Protein 4MYP (pdb70)

CATH classification: 2.60.40.1850

Structure (mmCIF, N/CA/C/O backbone):
data_4MYP
#
_entry.id   4MYP
#
_cell.length_a   32.730
_cell.length_b   67.690
_cell.length_c   58.480
_cell.angle_alpha   90.000
_cell.angle_beta   91.620
_cell.angle_gamma   90.000
#
_symmetry.space_group_name_H-M   'P 1 21 1'
#
loop_
_entity.id
_entity.type
_entity.pdbx_description
1 polymer 'Iron-regulated surface determinant protein A'
2 non-polymer 'PROTOPORPHYRIN IX CONTAINING FE'
3 non-polymer 'ZINC ION'
4 non-polymer GLYCEROL
5 water water
#
loop_
_atom_site.group_PDB
_atom_site.id
_atom_site.type_symbol
_atom_site.label_atom_id
_atom_site.label_alt_id
_atom_site.label_comp_id
_atom_site.label_asym_id
_atom_site.label_entity_id
_atom_site.label_seq_id
_atom_site.pdbx_PDB_ins_code
_atom_site.Cartn_x
_atom_site.Cartn_y
_atom_site.Cartn_z
_atom_site.occupancy
_atom_site.B_iso_or_equiv
_atom_site.auth_seq_id
_atom_site.auth_comp_id
_atom_site.auth_asym_id
_atom_site.auth_atom_id
_atom_site.pdbx_PDB_model_num
ATOM 1 N N . THR A 1 2 ? -22.261 -14.773 37.903 1.00 56.05 183 THR A N 1
ATOM 2 C CA . THR A 1 2 ? -21.572 -14.528 39.167 1.00 56.70 183 THR A CA 1
ATOM 3 C C . THR A 1 2 ? -22.362 -13.548 40.020 1.00 59.05 183 THR A C 1
ATOM 4 O O . THR A 1 2 ? -22.798 -13.908 41.107 1.00 59.98 183 THR A O 1
ATOM 8 N N . LEU A 1 3 ? -22.559 -12.319 39.533 1.00 52.60 184 LEU A N 1
ATOM 9 C CA . LEU A 1 3 ? -23.308 -11.308 40.264 1.00 51.99 184 LEU A CA 1
ATOM 10 C C . LEU A 1 3 ? -24.714 -11.801 40.541 1.00 55.95 184 LEU A C 1
ATOM 11 O O . LEU A 1 3 ? -25.298 -12.508 39.713 1.00 55.21 184 LEU A O 1
ATOM 16 N N . SER A 1 4 ? -25.233 -11.479 41.727 1.00 52.31 185 SER A N 1
ATOM 17 C CA . SER A 1 4 ? -26.586 -11.845 42.115 1.00 52.54 185 SER A CA 1
ATOM 18 C C . SER A 1 4 ? -27.549 -10.956 41.327 1.00 53.46 185 SER A C 1
ATOM 19 O O . SER A 1 4 ? -27.137 -9.890 40.849 1.00 51.66 185 SER A O 1
ATOM 22 N N . ASP A 1 5 ? -28.824 -11.383 41.193 1.00 49.31 186 ASP A N 1
ATOM 23 C CA . ASP A 1 5 ? -29.839 -10.585 40.511 1.00 47.96 186 ASP A CA 1
ATOM 24 C C . ASP A 1 5 ? -29.930 -9.210 41.182 1.00 50.85 186 ASP A C 1
ATOM 25 O O . ASP A 1 5 ? -30.019 -9.124 42.412 1.00 52.98 186 ASP A O 1
ATOM 30 N N . GLY A 1 6 ? -29.826 -8.162 40.380 1.00 43.82 187 GLY A N 1
ATOM 31 C CA . GLY A 1 6 ? -29.860 -6.795 40.880 1.00 43.44 187 GLY A CA 1
ATOM 32 C C . GLY A 1 6 ? -29.486 -5.763 39.839 1.00 44.06 187 GLY A C 1
ATOM 33 O O . GLY A 1 6 ? -29.437 -6.072 38.641 1.00 42.37 187 GLY A O 1
ATOM 34 N N . ILE A 1 7 ? -29.244 -4.523 40.297 1.00 38.94 188 ILE A N 1
ATOM 35 C CA . ILE A 1 7 ? -28.902 -3.372 39.441 1.00 38.07 188 ILE A CA 1
ATOM 36 C C . ILE A 1 7 ? -27.558 -2.781 39.882 1.00 38.83 188 ILE A C 1
ATOM 37 O O . ILE A 1 7 ? -27.289 -2.640 41.084 1.00 37.86 188 ILE A O 1
ATOM 42 N N . TYR A 1 8 ? -26.696 -2.483 38.904 1.00 33.69 189 TYR A N 1
ATOM 43 C CA . TYR A 1 8 ? -25.365 -1.959 39.183 1.00 34.09 189 TYR A CA 1
ATOM 44 C C . TYR A 1 8 ? -25.017 -0.920 38.133 1.00 35.84 189 TYR A C 1
ATOM 45 O O . TYR A 1 8 ? -25.644 -0.894 37.073 1.00 35.20 189 TYR A O 1
ATOM 54 N N . THR A 1 9 ? -23.995 -0.094 38.398 1.00 31.80 190 THR A N 1
ATOM 55 C CA . THR A 1 9 ? -23.400 0.728 37.330 1.00 30.27 190 THR A CA 1
ATOM 56 C C . THR A 1 9 ? -22.089 -0.015 36.974 1.00 33.67 190 THR A C 1
ATOM 57 O O . THR A 1 9 ? -21.490 -0.676 37.825 1.00 34.46 190 THR A O 1
ATOM 61 N N . ILE A 1 10 ? -21.643 0.113 35.743 1.00 31.10 191 ILE A N 1
ATOM 62 C CA . ILE A 1 10 ? -20.424 -0.528 35.306 1.00 29.62 191 ILE A CA 1
ATOM 63 C C . ILE A 1 10 ? -19.665 0.377 34.328 1.00 31.43 191 ILE A C 1
ATOM 64 O O . ILE A 1 10 ? -20.186 0.650 33.243 1.00 28.94 191 ILE A O 1
ATOM 69 N N . PRO A 1 11 ? -18.468 0.871 34.711 1.00 32.53 192 PRO A N 1
ATOM 70 C CA . PRO A 1 11 ? -17.685 1.688 33.773 1.00 32.80 192 PRO A CA 1
ATOM 71 C C . PRO A 1 11 ? -17.155 0.830 32.631 1.00 34.03 192 PRO A C 1
ATOM 72 O O . PRO A 1 11 ? -16.985 -0.385 32.771 1.00 31.71 192 PRO A O 1
ATOM 76 N N . PHE A 1 12 ? -16.941 1.453 31.476 1.00 29.46 193 PHE A N 1
ATOM 77 C CA . PHE A 1 12 ? -16.412 0.707 30.343 1.00 28.84 193 PHE A CA 1
ATOM 78 C C . PHE A 1 12 ? -15.587 1.618 29.471 1.00 33.09 193 PHE A C 1
ATOM 79 O O . PHE A 1 12 ? -15.689 2.855 29.555 1.00 31.39 193 PHE A O 1
ATOM 87 N N . VAL A 1 13 ? -14.803 1.000 28.605 1.00 31.11 194 VAL A N 1
ATOM 88 C CA . VAL A 1 13 ? -14.034 1.725 27.603 1.00 30.66 194 VAL A CA 1
ATOM 89 C C . VAL A 1 13 ? -14.254 0.985 26.290 1.00 32.24 194 VAL A C 1
ATOM 90 O O . VAL A 1 13 ? -14.194 -0.258 26.269 1.00 31.30 194 VAL A O 1
ATOM 94 N N . ALA A 1 14 ? -14.526 1.733 25.206 1.00 28.88 195 ALA A N 1
ATOM 95 C CA . ALA A 1 14 ? -14.619 1.163 23.865 1.00 27.46 195 ALA A CA 1
ATOM 96 C C . ALA A 1 14 ? -13.173 1.216 23.333 1.00 31.07 195 ALA A C 1
ATOM 97 O O . ALA A 1 14 ? -12.610 2.303 23.193 1.00 29.43 195 ALA A O 1
ATOM 99 N N . LYS A 1 15 ? -12.565 0.053 23.133 1.00 26.81 196 LYS A N 1
ATOM 100 C CA . LYS A 1 15 ? -11.192 -0.085 22.625 1.00 27.98 196 LYS A CA 1
ATOM 101 C C . LYS A 1 15 ? -11.185 -0.468 21.149 1.00 30.55 196 LYS A C 1
ATOM 102 O O . LYS A 1 15 ? -12.157 -1.009 20.639 1.00 29.92 196 LYS A O 1
ATOM 108 N N . LYS A 1 16 ? -10.066 -0.248 20.460 1.00 28.76 197 LYS A N 1
ATOM 109 C CA . LYS A 1 16 ? -9.969 -0.629 19.059 1.00 28.14 197 LYS A CA 1
ATOM 110 C C . LYS A 1 16 ? -10.050 -2.159 18.905 1.00 30.33 197 LYS A C 1
ATOM 111 O O . LYS A 1 16 ? -9.816 -2.890 19.863 1.00 28.02 197 LYS A O 1
ATOM 117 N N . ALA A 1 17 ? -10.401 -2.631 17.713 1.00 29.54 198 ALA A N 1
ATOM 118 C CA . ALA A 1 17 ? -10.512 -4.068 17.431 1.00 30.55 198 ALA A CA 1
ATOM 119 C C . ALA A 1 17 ? -9.173 -4.803 17.546 1.00 36.48 198 ALA A C 1
ATOM 120 O O . ALA A 1 17 ? -9.130 -5.897 18.113 1.00 37.29 198 ALA A O 1
ATOM 122 N N . ASN A 1 18 ? -8.084 -4.189 17.030 1.00 31.80 199 ASN A N 1
ATOM 123 C CA . ASN A 1 18 ? -6.763 -4.836 16.923 1.00 34.12 199 ASN A CA 1
ATOM 124 C C . ASN A 1 18 ? -5.659 -4.375 17.871 1.00 39.20 199 ASN A C 1
ATOM 125 O O . ASN A 1 18 ? -4.558 -4.929 17.849 1.00 39.16 199 ASN A O 1
ATOM 130 N N . ASP A 1 19 ? -5.956 -3.377 18.709 1.00 35.40 200 ASP A N 1
ATOM 131 C CA . ASP A 1 19 ? -5.030 -2.896 19.736 1.00 34.22 200 ASP A CA 1
ATOM 132 C C . ASP A 1 19 ? -5.797 -2.400 20.965 1.00 35.57 200 ASP A C 1
ATOM 133 O O . ASP A 1 19 ? -7.030 -2.329 20.918 1.00 32.27 200 ASP A O 1
ATOM 138 N N . ASP A 1 20 ? -5.079 -2.095 22.060 1.00 33.52 201 ASP A N 1
ATOM 139 C CA . ASP A 1 20 ? -5.681 -1.650 23.305 1.00 34.14 201 ASP A CA 1
ATOM 140 C C . ASP A 1 20 ? -5.847 -0.138 23.453 1.00 37.67 201 ASP A C 1
ATOM 141 O O . ASP A 1 20 ? -6.238 0.318 24.528 1.00 38.53 201 ASP A O 1
ATOM 146 N N . SER A 1 21 ? -5.644 0.635 22.374 1.00 32.66 202 SER A N 1
ATOM 147 C CA . SER A 1 21 ? -5.904 2.080 22.469 1.00 32.12 202 SER A CA 1
ATOM 148 C C . SER A 1 21 ? -7.433 2.313 22.390 1.00 33.13 202 SER A C 1
ATOM 149 O O . SER A 1 21 ? -8.191 1.414 22.001 1.00 30.39 202 SER A O 1
ATOM 152 N N . ASN A 1 22 ? -7.888 3.511 22.774 1.00 31.22 203 ASN A N 1
ATOM 153 C CA . ASN A 1 22 ? -9.314 3.840 22.751 1.00 30.35 203 ASN A CA 1
ATOM 154 C C . ASN A 1 22 ? -9.816 3.950 21.328 1.00 32.84 203 ASN A C 1
ATOM 155 O O . ASN A 1 22 ? -9.110 4.473 20.459 1.00 31.17 203 ASN A O 1
ATOM 160 N N . SER A 1 23 ? -11.040 3.481 21.106 1.00 29.74 204 SER A N 1
ATOM 161 C CA . SER A 1 23 ? -11.714 3.584 19.819 1.00 27.31 204 SER A CA 1
ATOM 162 C C . SER A 1 23 ? -12.330 4.981 19.733 1.00 32.17 204 SER A C 1
ATOM 163 O O . SER A 1 23 ? -12.693 5.554 20.779 1.00 32.14 204 SER A O 1
ATOM 166 N N . SER A 1 24 ? -12.554 5.486 18.488 1.00 30.08 205 SER A N 1
ATOM 167 C CA . SER A 1 24 ? -13.284 6.751 18.305 1.00 31.08 205 SER A CA 1
ATOM 168 C C . SER A 1 24 ? -14.743 6.569 18.814 1.00 32.25 205 SER A C 1
ATOM 169 O O . SER A 1 24 ? -15.409 7.555 19.122 1.00 32.62 205 SER A O 1
ATOM 172 N N . MET A 1 25 ? -15.206 5.299 18.976 1.00 27.78 206 MET A N 1
ATOM 173 C CA . MET A 1 25 ? -16.552 5.009 19.506 1.00 28.10 206 MET A CA 1
ATOM 174 C C . MET A 1 25 ? -16.716 5.459 20.963 1.00 33.79 206 MET A C 1
ATOM 175 O O . MET A 1 25 ? -17.849 5.662 21.416 1.00 33.31 206 MET A O 1
ATOM 180 N N . GLN A 1 26 ? -15.593 5.612 21.704 1.00 31.12 207 GLN A N 1
ATOM 181 C CA . GLN A 1 26 ? -15.676 6.045 23.106 1.00 32.75 207 GLN A CA 1
ATOM 182 C C . GLN A 1 26 ? -16.432 7.398 23.257 1.00 37.25 207 GLN A C 1
ATOM 183 O O . GLN A 1 26 ? -17.133 7.580 24.249 1.00 39.36 207 GLN A O 1
ATOM 189 N N . ASN A 1 27 ? -16.364 8.288 22.249 1.00 34.78 208 ASN A N 1
ATOM 190 C CA . ASN A 1 27 ? -17.047 9.597 22.275 1.00 36.03 208 ASN A CA 1
ATOM 191 C C . ASN A 1 27 ? -18.582 9.496 22.124 1.00 36.83 208 ASN A C 1
ATOM 192 O O . ASN A 1 27 ? -19.295 10.470 22.417 1.00 36.05 208 ASN A O 1
ATOM 197 N N . TYR A 1 28 ? -19.078 8.327 21.641 1.00 30.62 209 TYR A N 1
ATOM 198 C CA . TYR A 1 28 ? -20.485 8.115 21.289 1.00 29.66 209 TYR A CA 1
ATOM 199 C C . TYR A 1 28 ? -21.364 7.445 22.325 1.00 32.91 209 TYR A C 1
ATOM 200 O O . TYR A 1 28 ? -22.578 7.371 22.132 1.00 31.07 209 TYR A O 1
ATOM 209 N N . PHE A 1 29 ? -20.759 6.979 23.438 1.00 29.25 210 PHE A N 1
ATOM 210 C CA . PHE A 1 29 ? -21.487 6.293 24.499 1.00 28.89 210 PHE A CA 1
ATOM 211 C C . PHE A 1 29 ? -21.267 7.017 25.801 1.00 34.14 210 PHE A C 1
ATOM 212 O O . PHE A 1 29 ? -20.160 7.477 26.058 1.00 33.90 210 PHE A O 1
ATOM 220 N N . ASN A 1 30 ? -22.309 7.118 26.625 1.00 30.51 211 ASN A N 1
ATOM 221 C CA . ASN A 1 30 ? -22.150 7.773 27.921 1.00 30.87 211 ASN A CA 1
ATOM 222 C C . ASN A 1 30 ? -21.718 6.754 28.977 1.00 34.93 211 ASN A C 1
ATOM 223 O O . ASN A 1 30 ? -22.225 5.623 29.008 1.00 31.95 211 ASN A O 1
ATOM 228 N N . ASN A 1 31 ? -20.748 7.150 29.821 1.00 33.39 212 ASN A N 1
ATOM 229 C CA . ASN A 1 31 ? -20.203 6.323 30.899 1.00 33.84 212 ASN A CA 1
ATOM 230 C C . ASN A 1 31 ? -20.763 6.768 32.275 1.00 39.14 212 ASN A C 1
ATOM 231 O O . ASN A 1 31 ? -20.926 7.971 32.465 1.00 40.18 212 ASN A O 1
ATOM 236 N N . PRO A 1 32 ? -21.025 5.856 33.245 1.00 35.23 213 PRO A N 1
ATOM 237 C CA . PRO A 1 32 ? -20.946 4.389 33.148 1.00 33.46 213 PRO A CA 1
ATOM 238 C C . PRO A 1 32 ? -22.221 3.797 32.532 1.00 35.04 213 PRO A C 1
ATOM 239 O O . PRO A 1 32 ? -23.224 4.490 32.388 1.00 35.58 213 PRO A O 1
ATOM 243 N N . ALA A 1 33 ? -22.185 2.509 32.199 1.00 31.33 214 ALA A N 1
ATOM 244 C CA . ALA A 1 33 ? -23.341 1.794 31.690 1.00 30.89 214 ALA A CA 1
ATOM 245 C C . ALA A 1 33 ? -24.146 1.305 32.901 1.00 35.18 214 ALA A C 1
ATOM 246 O O . ALA A 1 33 ? -23.617 1.241 34.021 1.00 32.22 214 ALA A O 1
ATOM 248 N N . TRP A 1 34 ? -25.402 0.935 32.663 1.00 34.05 215 TRP A N 1
ATOM 249 C CA . TRP A 1 34 ? -26.218 0.297 33.693 1.00 35.01 215 TRP A CA 1
ATOM 250 C C . TRP A 1 34 ? -26.049 -1.197 33.448 1.00 37.33 215 TRP A C 1
ATOM 251 O O . TRP A 1 34 ? -25.941 -1.620 32.289 1.00 34.87 215 TRP A O 1
ATOM 262 N N . LEU A 1 35 ? -26.016 -1.987 34.517 1.00 33.24 216 LEU A N 1
ATOM 263 C CA . LEU A 1 35 ? -25.947 -3.444 34.415 1.00 32.06 216 LEU A CA 1
ATOM 264 C C . LEU A 1 35 ? -27.110 -4.043 35.230 1.00 35.45 216 LEU A C 1
ATOM 265 O O . LEU A 1 35 ? -27.212 -3.803 36.430 1.00 33.79 216 LEU A O 1
ATOM 270 N N . LYS A 1 36 ? -27.986 -4.796 34.565 1.00 33.16 217 LYS A N 1
ATOM 271 C CA . LYS A 1 36 ? -29.090 -5.453 35.247 1.00 34.96 217 LYS A CA 1
ATOM 272 C C . LYS A 1 36 ? -28.902 -6.956 35.125 1.00 40.55 217 LYS A C 1
ATOM 273 O O . LYS A 1 36 ? -28.713 -7.477 34.020 1.00 40.33 217 LYS A O 1
ATOM 279 N N . VAL A 1 37 ? -28.917 -7.644 36.270 1.00 38.25 218 VAL A N 1
ATOM 280 C CA . VAL A 1 37 ? -28.776 -9.097 36.322 1.00 39.06 218 VAL A CA 1
ATOM 281 C C . VAL A 1 37 ? -30.160 -9.648 36.711 1.00 44.05 218 VAL A C 1
ATOM 282 O O . VAL A 1 37 ? -30.683 -9.280 37.758 1.00 42.58 218 VAL A O 1
ATOM 286 N N . LYS A 1 38 ? -30.777 -10.453 35.834 1.00 42.13 219 LYS A N 1
ATOM 287 C CA . LYS A 1 38 ? -32.118 -11.007 36.058 1.00 43.99 219 LYS A CA 1
ATOM 28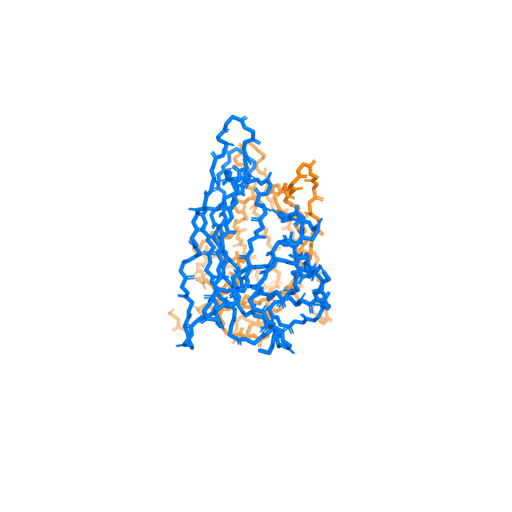8 C C . LYS A 1 38 ? -32.140 -12.456 35.572 1.00 47.62 219 LYS A C 1
ATOM 289 O O . LYS A 1 38 ? -31.735 -12.728 34.436 1.00 45.14 219 LYS A O 1
ATOM 295 N N . ASN A 1 39 ? -32.584 -13.387 36.442 1.00 46.29 220 ASN A N 1
ATOM 296 C CA . ASN A 1 39 ? -32.611 -14.825 36.160 1.00 47.12 220 ASN A CA 1
ATOM 297 C C . ASN A 1 39 ? -31.237 -15.290 35.621 1.00 50.43 220 ASN A C 1
ATOM 298 O O . ASN A 1 39 ? -31.154 -16.075 34.669 1.00 49.79 220 ASN A O 1
ATOM 303 N N . GLY A 1 40 ? -30.176 -14.737 36.216 1.00 47.20 221 GLY A N 1
ATOM 304 C CA . GLY A 1 40 ? -28.795 -15.042 35.865 1.00 46.60 221 GLY A CA 1
ATOM 305 C C . GLY A 1 40 ? -28.266 -14.425 34.582 1.00 47.88 221 GLY A C 1
ATOM 306 O O . GLY A 1 40 ? -27.102 -14.654 34.250 1.00 47.82 221 GLY A O 1
ATOM 307 N N . LYS A 1 41 ? -29.084 -13.625 33.864 1.00 41.88 222 LYS A N 1
ATOM 308 C CA . LYS A 1 41 ? -28.666 -12.989 32.602 1.00 40.28 222 LYS A CA 1
ATOM 309 C C . LYS A 1 41 ? -28.191 -11.564 32.809 1.00 43.14 222 LYS A C 1
ATOM 310 O O . LYS A 1 41 ? -28.877 -10.774 33.474 1.00 41.42 222 LYS A O 1
ATOM 316 N N . LYS A 1 42 ? -26.958 -11.282 32.325 1.00 37.82 223 LYS A N 1
ATOM 317 C CA . LYS A 1 42 ? -26.328 -9.987 32.512 1.00 37.70 223 LYS A CA 1
ATOM 318 C C . LYS A 1 42 ? -26.677 -9.127 31.333 1.00 42.21 223 LYS A C 1
ATOM 319 O O . LYS A 1 42 ? -26.321 -9.458 30.200 1.00 42.15 223 LYS A O 1
ATOM 325 N N . MET A 1 43 ? -27.401 -8.026 31.592 1.00 37.18 224 MET A N 1
ATOM 326 C CA . MET A 1 43 ? -27.820 -7.092 30.559 1.00 36.87 224 MET A CA 1
ATOM 327 C C . MET A 1 43 ? -27.156 -5.747 30.783 1.00 38.48 224 MET A C 1
ATOM 328 O O . MET A 1 43 ? -27.294 -5.155 31.857 1.00 38.92 224 MET A O 1
ATOM 333 N N . VAL A 1 44 ? -26.436 -5.266 29.774 1.00 32.24 225 VAL A N 1
ATOM 334 C CA . VAL A 1 44 ? -25.776 -3.966 29.870 1.00 30.80 225 VAL A CA 1
ATOM 335 C C . VAL A 1 44 ? -26.580 -2.981 29.052 1.00 34.41 225 VAL A C 1
ATOM 336 O O . VAL A 1 44 ? -26.952 -3.296 27.924 1.00 31.51 225 VAL A O 1
ATOM 340 N N . ALA A 1 45 ? -26.846 -1.791 29.609 1.00 30.47 226 ALA A N 1
ATOM 341 C CA . ALA A 1 45 ? -27.546 -0.739 28.876 1.00 30.02 226 ALA A CA 1
ATOM 342 C C . ALA A 1 45 ? -26.728 0.541 28.913 1.00 33.08 226 ALA A C 1
ATOM 343 O O . ALA A 1 45 ? -26.166 0.906 29.956 1.00 32.58 226 ALA A O 1
ATOM 345 N N . MET A 1 46 ? -26.684 1.233 27.784 1.00 29.39 227 MET A N 1
ATOM 346 C CA . MET A 1 46 ? -25.935 2.493 27.694 1.00 26.87 227 MET A CA 1
ATOM 347 C C . MET A 1 46 ? -26.561 3.433 26.696 1.00 29.32 227 MET A C 1
ATOM 348 O O . MET A 1 46 ? -27.204 3.004 25.731 1.00 27.06 227 MET A O 1
ATOM 353 N N . THR A 1 47 ? -26.342 4.726 26.918 1.00 28.75 228 THR A N 1
ATOM 354 C CA . THR A 1 47 ? -26.873 5.748 26.029 1.00 28.73 228 THR A CA 1
ATOM 355 C C . THR A 1 47 ? -25.916 5.961 24.865 1.00 30.91 228 THR A C 1
ATOM 356 O O . THR A 1 47 ? -24.712 6.123 25.081 1.00 31.50 228 THR A O 1
ATOM 360 N N . VAL A 1 48 ? -26.467 5.975 23.640 1.00 28.38 229 VAL A N 1
ATOM 361 C CA . VAL A 1 48 ? -25.760 6.311 22.405 1.00 28.42 229 VAL A CA 1
ATOM 362 C C . VAL A 1 48 ? -26.099 7.822 22.277 1.00 33.19 229 VAL A C 1
ATOM 363 O O . VAL A 1 48 ? -27.293 8.171 22.187 1.00 33.67 229 VAL A O 1
ATOM 367 N N . ASN A 1 49 ? -25.077 8.698 22.328 1.00 30.44 230 ASN A N 1
ATOM 368 C CA . ASN A 1 49 ? -25.326 10.143 22.377 1.00 31.50 230 ASN A CA 1
ATOM 369 C C . ASN A 1 49 ? -25.496 10.867 21.044 1.00 36.51 230 ASN A C 1
ATOM 370 O O . ASN A 1 49 ? -25.656 12.103 21.020 1.00 36.34 230 ASN A O 1
ATOM 375 N N . ASP A 1 50 ? -25.435 10.115 19.942 1.00 34.38 231 ASP A N 1
ATOM 376 C CA . ASP A 1 50 ? -25.607 10.663 18.612 1.00 33.81 231 ASP A CA 1
ATOM 377 C C . ASP A 1 50 ? -26.352 9.606 17.812 1.00 34.95 231 ASP A C 1
ATOM 378 O O . ASP A 1 50 ? -25.766 8.785 17.097 1.00 33.26 231 ASP A O 1
ATOM 383 N N . ASN A 1 51 ? -27.664 9.588 18.037 1.00 33.25 232 ASN A N 1
ATOM 384 C CA . ASN A 1 51 ? -28.582 8.635 17.454 1.00 33.44 232 ASN A CA 1
ATOM 385 C C . ASN A 1 51 ? -28.483 8.570 15.925 1.00 37.68 232 ASN A C 1
ATOM 386 O O . ASN A 1 51 ? -28.471 7.470 15.379 1.00 37.27 232 ASN A O 1
ATOM 391 N N . LYS A 1 52 ? -28.371 9.732 15.241 1.00 34.90 233 LYS A N 1
ATOM 392 C CA . LYS A 1 52 ? -28.314 9.787 13.772 1.00 35.68 233 LYS A CA 1
ATOM 393 C C . LYS A 1 52 ? -26.999 9.273 13.182 1.00 38.70 233 LYS A C 1
ATOM 394 O O . LYS A 1 52 ? -27.027 8.733 12.090 1.00 38.91 233 LYS A O 1
ATOM 400 N N . THR A 1 53 ? -25.855 9.454 13.867 1.00 32.89 234 THR A N 1
ATOM 401 C CA . THR A 1 53 ? -24.550 9.007 13.358 1.00 32.12 234 THR A CA 1
ATOM 402 C C . THR A 1 53 ? -24.393 7.495 13.487 1.00 34.38 234 THR A C 1
ATOM 403 O O . THR A 1 53 ? -23.877 6.866 12.576 1.00 32.76 234 THR A O 1
ATOM 407 N N . VAL A 1 54 ? -24.779 6.934 14.635 1.00 32.16 235 VAL A N 1
ATOM 408 C CA . VAL A 1 54 ? -24.650 5.505 14.919 1.00 30.89 235 VAL A CA 1
ATOM 409 C C . VAL A 1 54 ? -25.915 4.801 14.409 1.00 35.11 235 VAL A C 1
ATOM 410 O O . VAL A 1 54 ? -26.940 4.761 15.106 1.00 33.35 235 VAL A O 1
ATOM 414 N N . THR A 1 55 ? -25.857 4.284 13.173 1.00 32.52 236 THR A N 1
ATOM 415 C CA . THR A 1 55 ? -27.036 3.698 12.525 1.00 33.28 236 THR A CA 1
ATOM 416 C C . THR A 1 55 ? -27.356 2.263 12.930 1.00 38.56 236 THR A C 1
ATOM 417 O O . THR A 1 55 ? -28.515 1.836 12.820 1.00 38.60 236 THR A O 1
ATOM 421 N N . ALA A 1 56 ? -26.325 1.492 13.314 1.00 32.11 237 ALA A N 1
ATOM 422 C CA . ALA A 1 56 ? -26.520 0.102 13.719 1.00 32.45 237 ALA A CA 1
ATOM 423 C C . ALA A 1 56 ? -25.396 -0.278 14.654 1.00 32.46 237 ALA A C 1
ATOM 424 O O . ALA A 1 56 ? -24.286 0.239 14.538 1.00 29.49 237 ALA A O 1
ATOM 426 N N . LEU A 1 57 ? -25.702 -1.166 15.601 1.00 28.70 238 LEU A N 1
ATOM 427 C CA . LEU A 1 57 ? -24.712 -1.640 16.552 1.00 28.04 238 LEU A CA 1
ATOM 428 C C . LEU A 1 57 ? -25.008 -3.094 16.852 1.00 29.82 238 LEU A C 1
ATOM 429 O O . LEU A 1 57 ? -26.172 -3.459 17.142 1.00 28.72 238 LEU A O 1
ATOM 434 N N . LYS A 1 58 ? -23.959 -3.925 16.764 1.00 26.04 239 LYS A N 1
ATOM 435 C CA . LYS A 1 58 ? -24.053 -5.359 17.017 1.00 27.18 239 LYS A CA 1
ATOM 436 C C . LYS A 1 58 ? -22.990 -5.776 18.031 1.00 30.13 239 LYS A C 1
ATOM 437 O O . LYS A 1 58 ? -21.911 -5.174 18.061 1.00 28.76 239 LYS A O 1
ATOM 443 N N . THR A 1 59 ? -23.296 -6.750 18.892 1.00 26.64 240 THR A N 1
ATOM 444 C CA . THR A 1 59 ? -22.323 -7.239 19.884 1.00 26.71 240 THR A CA 1
ATOM 445 C C . THR A 1 59 ? -22.301 -8.747 19.831 1.00 30.58 240 THR A C 1
ATOM 446 O O . THR A 1 59 ? -23.281 -9.358 19.396 1.00 30.53 240 THR A O 1
ATOM 450 N N . THR A 1 60 ? -21.182 -9.344 20.227 1.00 28.20 241 THR A N 1
ATOM 451 C CA . THR A 1 60 ? -21.032 -10.797 20.201 1.00 29.10 241 THR A CA 1
ATOM 452 C C . THR A 1 60 ? -21.917 -11.489 21.248 1.00 33.32 241 THR A C 1
ATOM 453 O O . THR A 1 60 ? -21.895 -11.142 22.441 1.00 32.46 241 THR A O 1
ATOM 457 N N . LEU A 1 61 ? -22.681 -12.480 20.793 1.00 32.36 242 LEU A N 1
ATOM 458 C CA . LEU A 1 61 ? -23.535 -13.307 21.657 1.00 34.12 242 LEU A CA 1
ATOM 459 C C . LEU A 1 61 ? -23.605 -14.686 21.022 1.00 40.76 242 LEU A C 1
ATOM 460 O O . LEU A 1 61 ? -23.927 -14.801 19.830 1.00 40.05 242 LEU A O 1
ATOM 465 N N . ALA A 1 62 ? -23.231 -15.718 21.799 1.00 41.23 243 ALA A N 1
ATOM 466 C CA . ALA A 1 62 ? -23.195 -17.120 21.357 1.00 43.90 243 ALA A CA 1
ATOM 467 C C . ALA A 1 62 ? -22.373 -17.312 20.060 1.00 48.15 243 ALA A C 1
ATOM 468 O O . ALA A 1 62 ? -22.810 -17.978 19.118 1.00 48.62 243 ALA A O 1
ATOM 470 N N . GLY A 1 63 ? -21.195 -16.690 20.040 1.00 43.64 244 GLY A N 1
ATOM 471 C CA . GLY A 1 63 ? -20.215 -16.775 18.965 1.00 42.92 244 GLY A CA 1
ATOM 472 C C . GLY A 1 63 ? -20.449 -15.959 17.708 1.00 43.66 244 GLY A C 1
ATOM 473 O O . GLY A 1 63 ? -19.674 -16.097 16.756 1.00 41.82 244 GLY A O 1
ATOM 474 N N . THR A 1 64 ? -21.491 -15.099 17.683 1.00 38.38 245 THR A N 1
ATOM 475 C CA . THR A 1 64 ? -21.814 -14.294 16.497 1.00 36.90 245 THR A CA 1
ATOM 476 C C . THR A 1 64 ? -22.270 -12.885 16.848 1.00 37.62 245 THR A C 1
ATOM 477 O O . THR A 1 64 ? -22.713 -12.662 17.982 1.00 36.41 245 THR A O 1
ATOM 481 N N . LEU A 1 65 ? -22.195 -11.939 15.877 1.00 33.64 246 LEU A N 1
ATOM 482 C CA . LEU A 1 65 ? -22.602 -10.529 16.121 1.00 32.09 246 LEU A CA 1
ATOM 483 C C . LEU A 1 65 ? -24.092 -10.389 15.965 1.00 35.48 246 LEU A C 1
ATOM 484 O O . LEU A 1 65 ? -24.623 -10.720 14.894 1.00 35.38 246 LEU A O 1
ATOM 489 N N . GLN A 1 66 ? -24.776 -9.974 17.035 1.00 31.08 247 GLN A N 1
ATOM 490 C CA . GLN A 1 66 ? -26.227 -9.800 17.022 1.00 31.89 247 GLN A CA 1
ATOM 491 C C . GLN A 1 66 ? -26.607 -8.354 17.317 1.00 33.37 247 GLN A C 1
ATOM 492 O O . GLN A 1 66 ? -25.980 -7.701 18.156 1.00 29.63 247 GLN A O 1
ATOM 498 N N . ASP A 1 67 ? -27.655 -7.863 16.652 1.00 30.75 248 ASP A N 1
ATOM 499 C CA . ASP A 1 67 ? -28.118 -6.497 16.879 1.00 29.63 248 ASP A CA 1
ATOM 500 C C . ASP A 1 67 ? -28.432 -6.253 18.348 1.00 31.58 248 ASP A C 1
ATOM 501 O O . ASP A 1 67 ? -29.043 -7.105 19.002 1.00 31.86 248 ASP A O 1
ATOM 506 N N . VAL A 1 68 ? -28.018 -5.086 18.863 1.00 27.21 249 VAL A N 1
ATOM 507 C CA . VAL A 1 68 ? -28.373 -4.689 20.238 1.00 27.01 249 VAL A CA 1
ATOM 508 C C . VAL A 1 68 ? -29.891 -4.351 20.263 1.00 32.83 249 VAL A C 1
ATOM 509 O O . VAL A 1 68 ? -30.503 -4.060 19.203 1.00 32.44 249 VAL A O 1
ATOM 513 N N . LYS A 1 69 ? -30.477 -4.358 21.457 1.00 30.24 250 LYS A N 1
ATOM 514 C CA . LYS A 1 69 ? -31.890 -4.010 21.599 1.00 30.58 250 LYS A CA 1
ATOM 515 C C . LYS A 1 69 ? -32.019 -2.516 21.861 1.00 32.82 250 LYS A C 1
ATOM 516 O O . LYS A 1 69 ? -31.342 -2.000 22.743 1.00 34.56 250 LYS A O 1
ATOM 522 N N . VAL A 1 70 ? -32.866 -1.810 21.124 1.00 29.85 251 VAL A N 1
ATOM 523 C CA . VAL A 1 70 ? -33.097 -0.392 21.430 1.00 27.90 251 VAL A CA 1
ATOM 524 C C . VAL A 1 70 ? -34.188 -0.369 22.532 1.00 32.37 251 VAL A C 1
ATOM 525 O O . VAL A 1 70 ? -35.267 -0.923 22.325 1.00 33.34 251 VAL A O 1
ATOM 529 N N . VAL A 1 71 ? -33.880 0.221 23.701 1.00 28.73 252 VAL A N 1
ATOM 530 C CA . VAL A 1 71 ? -34.823 0.224 24.832 1.00 29.35 252 VAL A CA 1
ATOM 531 C C . VAL A 1 71 ? -35.535 1.536 25.079 1.00 33.21 252 VAL A C 1
ATOM 532 O O . VAL A 1 71 ? -36.529 1.570 25.798 1.00 32.71 252 VAL A O 1
ATOM 536 N N . SER A 1 72 ? -34.988 2.616 24.512 1.00 30.56 253 SER A N 1
ATOM 537 C CA . SER A 1 72 ? -35.560 3.958 24.537 1.00 32.30 253 SER A CA 1
ATOM 538 C C . SER A 1 72 ? -34.955 4.772 23.394 1.00 34.58 253 SER A C 1
ATOM 539 O O . SER A 1 72 ? -33.780 4.584 23.048 1.00 33.01 253 SER A O 1
ATOM 542 N N . GLU A 1 73 ? -35.745 5.667 22.788 1.00 34.53 254 GLU A N 1
ATOM 543 C CA . GLU A 1 73 ? -35.223 6.526 21.724 1.00 35.52 254 GLU A CA 1
ATOM 544 C C . GLU A 1 73 ? -35.768 7.903 21.929 1.00 40.46 254 GLU A C 1
ATOM 545 O O . GLU A 1 73 ? -36.955 8.042 22.247 1.00 41.06 254 GLU A O 1
ATOM 551 N N . ASP A 1 74 ? -34.904 8.924 21.830 1.00 37.00 255 ASP A N 1
ATOM 552 C CA . ASP A 1 74 ? -35.350 10.315 21.967 1.00 37.33 255 ASP A CA 1
ATOM 553 C C . ASP A 1 74 ? -34.865 11.073 20.734 1.00 40.68 255 ASP A C 1
ATOM 554 O O . ASP A 1 74 ? -33.752 11.603 20.725 1.00 38.16 255 ASP A O 1
ATOM 559 N N . LYS A 1 75 ? -35.714 11.103 19.679 1.00 38.23 256 LYS A N 1
ATOM 560 C CA . LYS A 1 75 ? -35.352 11.742 18.412 1.00 38.16 256 LYS A CA 1
ATOM 561 C C . LYS A 1 75 ? -35.120 13.212 18.569 1.00 42.61 256 LYS A C 1
ATOM 562 O O . LYS A 1 75 ? -34.218 13.745 17.921 1.00 45.00 256 LYS A O 1
ATOM 568 N N . ASP A 1 76 ? -35.920 13.870 19.436 1.00 39.83 257 ASP A N 1
ATOM 569 C CA . ASP A 1 76 ? -35.795 15.310 19.689 1.00 40.49 257 ASP A CA 1
ATOM 570 C C . ASP A 1 76 ? -34.398 15.649 20.205 1.00 42.24 257 ASP A C 1
ATOM 571 O O . ASP A 1 76 ? -33.835 16.660 19.791 1.00 43.82 257 ASP A O 1
ATOM 576 N N . ALA A 1 77 ? -33.836 14.796 21.086 1.00 35.64 258 ALA A N 1
ATOM 577 C CA . ALA A 1 77 ? -32.512 15.007 21.690 1.00 34.86 258 ALA A CA 1
ATOM 578 C C . ALA A 1 77 ? -31.394 14.291 20.936 1.00 37.17 258 ALA A C 1
ATOM 579 O O . ALA A 1 77 ? -30.231 14.431 21.306 1.00 36.26 258 ALA A O 1
ATOM 581 N N . ASN A 1 78 ? -31.740 13.513 19.891 1.00 33.80 259 ASN A N 1
ATOM 582 C CA . ASN A 1 78 ? -30.756 12.775 19.089 1.00 32.25 259 ASN A CA 1
ATOM 583 C C . ASN A 1 78 ? -29.977 11.724 19.932 1.00 33.51 259 ASN A C 1
ATOM 584 O O . ASN A 1 78 ? -28.756 11.527 19.768 1.00 32.44 259 ASN A O 1
ATOM 589 N N . THR A 1 79 ? -30.715 11.025 20.820 1.00 30.79 260 THR A N 1
ATOM 590 C CA . THR A 1 79 ? -30.097 9.984 21.641 1.00 29.78 260 THR A CA 1
ATOM 591 C C . THR A 1 79 ? -30.972 8.754 21.677 1.00 34.12 260 THR A C 1
ATOM 592 O O . THR A 1 79 ? -32.162 8.817 21.366 1.00 33.95 260 THR A O 1
ATOM 596 N N . ARG A 1 80 ? -30.375 7.627 22.080 1.00 30.24 261 ARG A N 1
ATOM 597 C CA . ARG A 1 80 ? -31.130 6.407 22.301 1.00 29.52 261 ARG A CA 1
ATOM 598 C C . ARG A 1 80 ? -30.413 5.564 23.358 1.00 31.94 261 ARG A C 1
ATOM 599 O O . ARG A 1 80 ? -29.242 5.805 23.631 1.00 31.83 261 ARG A O 1
ATOM 607 N N . ILE A 1 81 ? -31.122 4.623 23.971 1.00 28.02 262 ILE A N 1
ATOM 608 C CA . ILE A 1 81 ? -30.518 3.717 24.952 1.00 26.78 262 ILE A CA 1
ATOM 609 C C . ILE A 1 81 ? -30.572 2.351 24.328 1.00 31.13 262 ILE A C 1
ATOM 610 O O . ILE A 1 81 ? -31.615 1.958 23.808 1.00 31.59 262 ILE A O 1
ATOM 615 N N . VAL A 1 82 ? -29.425 1.657 24.307 1.00 28.16 263 VAL A N 1
ATOM 616 C CA . VAL A 1 82 ? -29.340 0.316 23.762 1.00 26.96 263 VAL A CA 1
ATOM 617 C C . VAL A 1 82 ? -29.038 -0.638 24.878 1.00 32.04 263 VAL A C 1
ATOM 618 O O . VAL A 1 82 ? -28.464 -0.224 25.884 1.00 31.17 263 VAL A O 1
ATOM 622 N N . GLU A 1 83 ? -29.415 -1.900 24.702 1.00 29.40 264 GLU A N 1
ATOM 623 C CA . GLU A 1 83 ? -29.171 -2.928 25.699 1.00 29.85 264 GLU A CA 1
ATOM 624 C C . GLU A 1 83 ? -28.709 -4.208 25.019 1.00 34.20 264 GLU A C 1
ATOM 625 O O . GLU A 1 83 ? -29.198 -4.567 23.945 1.00 33.93 264 GLU A O 1
ATOM 631 N N . PHE A 1 84 ? -27.775 -4.910 25.661 1.00 29.38 265 PHE A N 1
ATOM 632 C CA . PHE A 1 84 ? -27.267 -6.165 25.138 1.00 29.36 265 PHE A CA 1
ATOM 633 C C . PHE A 1 84 ? -26.852 -7.107 26.232 1.00 32.62 265 PHE A C 1
ATOM 634 O O . PHE A 1 84 ? -26.405 -6.681 27.312 1.00 32.22 265 PHE A O 1
ATOM 642 N N . GLU A 1 85 ? -26.975 -8.397 25.934 1.00 32.88 266 GLU A N 1
ATOM 643 C CA . GLU A 1 85 ? -26.584 -9.458 26.852 1.00 34.27 266 GLU A CA 1
ATOM 644 C C . GLU A 1 85 ? -25.080 -9.662 26.801 1.00 37.26 266 GLU A C 1
ATOM 645 O O . GLU A 1 85 ? -24.502 -9.674 25.714 1.00 35.81 266 GLU A O 1
ATOM 651 N N . VAL A 1 86 ? -24.434 -9.808 27.967 1.00 34.62 267 VAL A N 1
ATOM 652 C CA . VAL A 1 86 ? -22.985 -10.056 28.032 1.00 35.43 267 VAL A CA 1
ATOM 653 C C . VAL A 1 86 ? -22.773 -11.388 28.737 1.00 40.76 267 VAL A C 1
ATOM 654 O O . VAL A 1 86 ? -23.236 -11.558 29.856 1.00 41.94 267 VAL A O 1
ATOM 658 N N . GLU A 1 87 ? -22.105 -12.338 28.073 1.00 37.30 268 GLU A N 1
ATOM 659 C CA . GLU A 1 87 ? -21.884 -13.677 28.646 1.00 37.54 268 GLU A CA 1
ATOM 660 C C . GLU A 1 87 ? -20.801 -13.676 29.711 1.00 43.59 268 GLU A C 1
ATOM 661 O O . GLU A 1 87 ? -20.954 -14.342 30.738 1.00 43.86 268 GLU A O 1
ATOM 667 N N . ASP A 1 88 ? -19.708 -12.926 29.474 1.00 40.27 269 ASP A N 1
ATOM 668 C CA . ASP A 1 88 ? -18.570 -12.853 30.389 1.00 40.65 269 ASP A CA 1
ATOM 669 C C . ASP A 1 88 ? -18.082 -11.411 30.457 1.00 42.98 269 ASP A C 1
ATOM 670 O O . ASP A 1 88 ? -17.491 -10.909 29.498 1.00 41.93 269 ASP A O 1
ATOM 675 N N . LEU A 1 89 ? -18.309 -10.748 31.593 1.00 38.85 270 LEU A N 1
ATOM 676 C CA . LEU A 1 89 ? -17.897 -9.352 31.784 1.00 38.13 270 LEU A CA 1
ATOM 677 C C . LEU A 1 89 ? -16.383 -9.162 31.919 1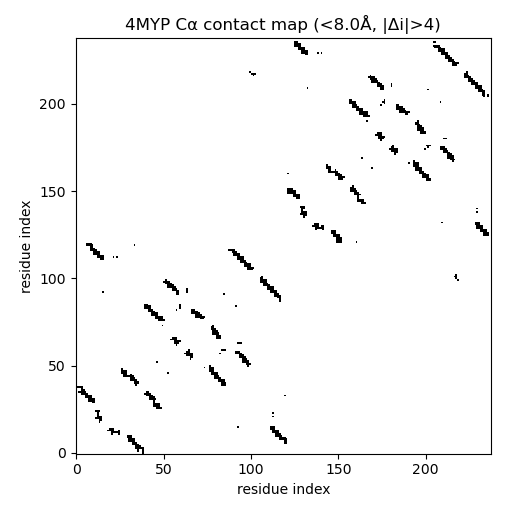.00 42.23 270 LEU A C 1
ATOM 678 O O . LEU A 1 89 ? -15.887 -8.031 31.811 1.00 40.38 270 LEU A O 1
ATOM 683 N N . ASN A 1 90 ? -15.665 -10.261 32.208 1.00 40.08 271 ASN A N 1
ATOM 684 C CA . ASN A 1 90 ? -14.217 -10.261 32.435 1.00 41.82 271 ASN A CA 1
ATOM 685 C C . ASN A 1 90 ? -13.356 -10.413 31.178 1.00 44.76 271 ASN A C 1
ATOM 686 O O . ASN A 1 90 ? -12.132 -10.507 31.274 1.00 45.42 271 ASN A O 1
ATOM 691 N N . GLN A 1 91 ? -13.992 -10.421 29.997 1.00 39.10 272 GLN A N 1
ATOM 692 C CA . GLN A 1 91 ? -13.286 -10.515 28.727 1.00 38.09 272 GLN A CA 1
ATOM 693 C C . GLN A 1 91 ? -13.760 -9.388 27.797 1.00 37.81 272 GLN A C 1
ATOM 694 O O . GLN A 1 91 ? -14.928 -9.003 27.887 1.00 36.14 272 GLN A O 1
ATOM 700 N N . PRO A 1 92 ? -12.897 -8.868 26.886 1.00 34.76 273 PRO A N 1
ATOM 701 C CA . PRO A 1 92 ? -13.361 -7.832 25.939 1.00 33.79 273 PRO A CA 1
ATOM 702 C C . PRO A 1 92 ? -14.522 -8.359 25.098 1.00 36.03 273 PRO A C 1
ATOM 703 O O . PRO A 1 92 ? -14.587 -9.552 24.792 1.00 34.69 273 PRO A O 1
ATOM 707 N N . L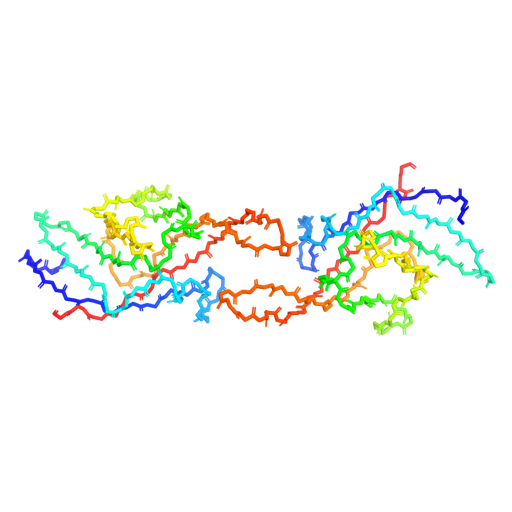EU A 1 93 ? -15.472 -7.496 24.794 1.00 31.57 274 LEU A N 1
ATOM 708 C CA . LEU A 1 93 ? -16.658 -7.899 24.019 1.00 29.97 274 LEU A CA 1
ATOM 709 C C . LEU A 1 93 ? -16.576 -7.343 22.610 1.00 32.12 274 LEU A C 1
ATOM 710 O O . LEU A 1 93 ? -16.605 -6.131 22.432 1.00 31.10 274 LEU A O 1
ATOM 715 N N . ALA A 1 94 ? -16.499 -8.223 21.615 1.00 30.03 275 ALA A N 1
ATOM 716 C CA . ALA A 1 94 ? -16.397 -7.774 20.227 1.00 30.72 275 ALA A CA 1
ATOM 717 C C . ALA A 1 94 ? -17.696 -7.161 19.730 1.00 32.47 275 ALA A C 1
ATOM 718 O O . ALA A 1 94 ? -18.762 -7.718 19.960 1.00 32.15 275 ALA A O 1
ATOM 720 N N . ALA A 1 95 ? -17.600 -5.991 19.088 1.00 29.73 276 ALA A N 1
ATOM 721 C CA . ALA A 1 95 ? -18.740 -5.260 18.553 1.00 28.78 276 ALA A CA 1
ATOM 722 C C . ALA A 1 95 ? -18.502 -4.752 17.128 1.00 31.49 276 ALA A C 1
ATOM 723 O O . ALA A 1 95 ? -17.358 -4.701 16.645 1.00 29.22 276 ALA A O 1
ATOM 725 N N . HIS A 1 96 ? -19.597 -4.393 16.452 1.00 28.43 277 HIS A N 1
ATOM 726 C CA . HIS A 1 96 ? -19.576 -3.879 15.086 1.00 26.95 277 HIS A CA 1
ATOM 727 C C . HIS A 1 96 ? -20.503 -2.680 15.038 1.00 30.15 277 HIS A C 1
ATOM 728 O O . HIS A 1 96 ? -21.620 -2.730 15.570 1.00 29.39 277 HIS A O 1
ATOM 735 N N . VAL A 1 97 ? -20.058 -1.630 14.392 1.00 27.16 278 VAL A N 1
ATOM 736 C CA . VAL A 1 97 ? -20.895 -0.445 14.238 1.00 27.02 278 VAL A CA 1
ATOM 737 C C . VAL A 1 97 ? -21.044 -0.068 12.768 1.00 29.01 278 VAL A C 1
ATOM 738 O O . VAL A 1 97 ? -20.070 -0.162 12.010 1.00 26.78 278 VAL A O 1
ATOM 742 N N . ASN A 1 98 ? -22.243 0.416 12.384 1.00 27.97 279 ASN A N 1
ATOM 743 C CA . ASN A 1 98 ? -22.472 1.055 11.094 1.00 26.22 279 ASN A CA 1
ATOM 744 C C . ASN A 1 98 ? -22.726 2.503 11.423 1.00 30.06 279 ASN A C 1
ATOM 745 O O . ASN A 1 98 ? -23.455 2.811 12.383 1.00 30.09 279 ASN A O 1
ATOM 750 N N . TYR A 1 99 ? -22.067 3.398 10.701 1.00 28.35 280 TYR A N 1
ATOM 751 C CA . TYR A 1 99 ? -22.240 4.825 10.948 1.00 27.39 280 TYR A CA 1
ATOM 752 C C . TYR A 1 99 ? -22.420 5.629 9.675 1.00 33.01 280 TYR A C 1
ATOM 753 O O . TYR A 1 99 ? -22.077 5.175 8.581 1.00 32.70 280 TYR A O 1
ATOM 762 N N . GLU A 1 100 ? -22.956 6.822 9.830 1.00 30.96 281 GLU A N 1
ATOM 763 C CA . GLU A 1 100 ? -23.120 7.762 8.745 1.00 32.35 281 GLU A CA 1
ATOM 764 C C . GLU A 1 100 ? -22.478 9.027 9.198 1.00 36.17 281 GLU A C 1
ATOM 765 O O . GLU A 1 100 ? -22.780 9.528 10.284 1.00 37.59 281 GLU A O 1
ATOM 771 N N . ALA A 1 101 ? -21.554 9.541 8.413 1.00 34.62 282 ALA A N 1
ATOM 772 C CA . ALA A 1 101 ? -20.842 10.746 8.824 1.00 35.35 282 ALA A CA 1
ATOM 773 C C . ALA A 1 101 ? -21.026 11.875 7.808 1.00 39.30 282 ALA A C 1
ATOM 774 O O . ALA A 1 101 ? -20.892 11.591 6.616 1.00 40.04 282 ALA A O 1
ATOM 776 N N . PRO A 1 102 ? -21.302 13.152 8.207 1.00 37.37 283 PRO A N 1
ATOM 777 C CA . PRO A 1 102 ? -21.362 14.223 7.196 1.00 38.33 283 PRO A CA 1
ATOM 778 C C . PRO A 1 102 ? -19.964 14.392 6.621 1.00 39.04 283 PRO A C 1
ATOM 779 O O . PRO A 1 102 ? -18.968 14.339 7.357 1.00 37.87 283 PRO A O 1
ATOM 783 N N . PHE A 1 103 ? -19.886 14.511 5.303 1.00 34.17 284 PHE A N 1
ATOM 784 C CA . PHE A 1 103 ? -18.595 14.538 4.644 1.00 33.96 284 PHE A CA 1
ATOM 785 C C . PHE A 1 103 ? -18.592 15.543 3.512 1.00 38.97 284 PHE A C 1
ATOM 786 O O . PHE A 1 103 ? -18.784 15.168 2.361 1.00 38.18 284 PHE A O 1
ATOM 794 N N . ASN A 1 104 ? -18.358 16.832 3.842 1.00 39.05 285 ASN A N 1
ATOM 795 C CA . ASN A 1 104 ? -18.298 17.960 2.887 1.00 40.66 285 ASN A CA 1
ATOM 796 C C . ASN A 1 104 ? -19.501 18.019 1.914 1.00 47.48 285 ASN A C 1
ATOM 797 O O . ASN A 1 104 ? -19.325 18.062 0.691 1.00 48.47 285 ASN A O 1
ATOM 802 N N . GLY A 1 105 ? -20.703 17.983 2.474 1.00 45.31 286 GLY A N 1
ATOM 803 C CA . GLY A 1 105 ? -21.935 18.017 1.689 1.00 45.68 286 GLY A CA 1
ATOM 804 C C . GLY A 1 105 ? -22.495 16.649 1.336 1.00 46.80 286 GLY A C 1
ATOM 805 O O . GLY A 1 105 ? -23.642 16.558 0.887 1.00 48.27 286 GLY A O 1
ATOM 806 N N . SER A 1 106 ? -21.681 15.569 1.506 1.00 38.15 287 SER A N 1
ATOM 807 C CA . SER A 1 106 ? -22.098 14.187 1.258 1.00 37.00 287 SER A CA 1
ATOM 808 C C . SER A 1 106 ? -22.267 13.426 2.571 1.00 39.68 287 SER A C 1
ATOM 809 O O . SER A 1 106 ? -21.971 13.966 3.645 1.00 38.99 287 SER A O 1
ATOM 812 N N . VAL A 1 107 ? -22.773 12.186 2.500 1.00 35.55 288 VAL A N 1
ATOM 813 C CA . VAL A 1 107 ? -22.897 11.369 3.708 1.00 33.91 288 VAL A CA 1
ATOM 814 C C . VAL A 1 107 ? -22.045 10.133 3.505 1.00 38.50 288 VAL A C 1
ATOM 815 O O . VAL A 1 107 ? -22.300 9.348 2.592 1.00 39.20 288 VAL A O 1
ATOM 819 N N . TYR A 1 108 ? -21.011 9.977 4.321 1.00 35.37 289 TYR A N 1
ATOM 820 C CA . TYR A 1 108 ? -20.176 8.803 4.219 1.00 35.31 289 TYR A CA 1
ATOM 821 C C . TYR A 1 108 ? -20.791 7.670 5.051 1.00 39.46 289 TYR A C 1
ATOM 822 O O . TYR A 1 108 ? -21.067 7.860 6.232 1.00 36.99 289 TYR A O 1
ATOM 831 N N . LYS A 1 109 ? -20.974 6.495 4.442 1.00 37.85 290 LYS A N 1
ATOM 832 C CA . LYS A 1 109 ? -21.471 5.336 5.152 1.00 37.39 290 LYS A CA 1
ATOM 833 C C . LYS A 1 109 ? -20.270 4.449 5.447 1.00 39.90 290 LYS A C 1
ATOM 834 O O . LYS A 1 109 ? -19.573 3.987 4.540 1.00 42.49 290 LYS A O 1
ATOM 840 N N . GLY A 1 110 ? -20.008 4.265 6.725 1.00 32.35 291 GLY A N 1
ATOM 841 C CA . GLY A 1 110 ? -18.876 3.478 7.172 1.00 31.44 291 GLY A CA 1
ATOM 842 C C . GLY A 1 110 ? -19.259 2.366 8.111 1.00 32.90 291 GLY A C 1
ATOM 843 O O . GLY A 1 110 ? -20.417 2.245 8.541 1.00 30.79 291 GLY A O 1
ATOM 844 N N . GLN A 1 111 ? -18.283 1.506 8.382 1.00 30.50 292 GLN A N 1
ATOM 845 C CA . GLN A 1 111 ? -18.466 0.431 9.339 1.00 31.22 292 GLN A CA 1
ATOM 846 C C . GLN A 1 111 ? -17.151 0.151 10.031 1.00 34.24 292 GLN A C 1
ATOM 847 O O . GLN A 1 111 ? -16.075 0.347 9.438 1.00 34.25 292 GLN A O 1
ATOM 853 N N . ALA A 1 112 ? -17.209 -0.287 11.275 1.00 28.24 293 ALA A N 1
ATOM 854 C CA . ALA A 1 112 ? -15.973 -0.607 11.979 1.00 29.47 293 ALA A CA 1
ATOM 855 C C . ALA A 1 112 ? -16.251 -1.588 13.081 1.00 31.01 293 ALA A C 1
ATOM 856 O O . ALA A 1 112 ? -17.397 -1.696 13.557 1.00 29.86 293 ALA A O 1
ATOM 858 N N . ASP A 1 113 ? -15.205 -2.296 13.492 1.00 27.66 294 ASP A N 1
ATOM 859 C CA . ASP A 1 113 ? -15.285 -3.191 14.626 1.00 26.24 294 ASP A CA 1
ATOM 860 C C . ASP A 1 113 ? -14.549 -2.542 15.783 1.00 32.02 294 ASP A C 1
ATOM 861 O O . ASP A 1 113 ? -13.637 -1.737 15.574 1.00 31.44 294 ASP A O 1
ATOM 866 N N . PHE A 1 114 ? -14.966 -2.874 16.994 1.00 28.27 295 PHE A N 1
ATOM 867 C CA . PHE A 1 114 ? -14.311 -2.375 18.216 1.00 27.46 295 PHE A CA 1
ATOM 868 C C . PHE A 1 114 ? -14.612 -3.374 19.318 1.00 30.21 295 PHE A C 1
ATOM 869 O O . PHE A 1 114 ? -15.232 -4.422 19.055 1.00 30.20 295 PHE A O 1
ATOM 877 N N . ARG A 1 115 ? -14.147 -3.100 20.521 1.00 27.15 296 ARG A N 1
ATOM 878 C CA . ARG A 1 115 ? -14.393 -4.001 21.633 1.00 27.91 296 ARG A CA 1
ATOM 879 C C . ARG A 1 115 ? -14.796 -3.224 22.868 1.00 31.46 296 ARG A C 1
ATOM 880 O O . ARG A 1 115 ? -14.189 -2.194 23.165 1.00 30.78 296 ARG A O 1
ATOM 888 N N . TYR A 1 116 ? -15.799 -3.712 23.614 1.00 26.96 297 TYR A N 1
ATOM 889 C CA . TYR A 1 116 ? -16.075 -3.068 24.892 1.00 25.57 297 TYR A CA 1
ATOM 890 C C . TYR A 1 116 ? -15.227 -3.773 25.941 1.00 29.13 297 TYR A C 1
ATOM 891 O O . TYR A 1 116 ? -15.180 -5.004 25.949 1.00 30.38 297 TYR A O 1
ATOM 900 N N . VAL A 1 117 ? -14.600 -3.015 26.841 1.00 28.11 298 VAL A N 1
ATOM 901 C CA . VAL A 1 117 ? -13.850 -3.575 27.980 1.00 29.83 298 VAL A CA 1
ATOM 902 C C . VAL A 1 117 ? -14.486 -2.972 29.243 1.00 34.50 298 VAL A C 1
ATOM 903 O O . VAL A 1 117 ? -14.531 -1.746 29.395 1.00 33.30 298 VAL A O 1
ATOM 907 N N . PHE A 1 118 ? -15.034 -3.842 30.106 1.00 31.60 299 PHE A N 1
ATOM 908 C CA . PHE A 1 118 ? -15.765 -3.415 31.310 1.00 29.88 299 PHE A CA 1
ATOM 909 C C . PHE A 1 118 ? -14.867 -3.417 32.546 1.00 36.39 299 PHE A C 1
ATOM 910 O O . PHE A 1 118 ? -14.040 -4.323 32.693 1.00 35.67 299 PHE A O 1
ATOM 918 N N . ASP A 1 119 ? -15.099 -2.477 33.472 1.00 34.50 300 ASP A N 1
ATOM 919 C CA . ASP A 1 119 ? -14.407 -2.413 34.764 1.00 36.55 300 ASP A CA 1
ATOM 920 C C . ASP A 1 119 ? -15.327 -3.166 35.759 1.00 41.79 300 ASP A C 1
ATOM 921 O O . ASP A 1 119 ? -16.268 -3.822 35.325 1.00 42.77 300 ASP A O 1
ATOM 926 N N . THR A 1 120 ? -15.082 -3.061 37.070 1.00 39.15 301 THR A N 1
ATOM 927 C CA . THR A 1 120 ? -15.876 -3.755 38.091 1.00 39.46 301 THR A CA 1
ATOM 928 C C . THR A 1 120 ? -17.225 -3.067 38.318 1.00 41.26 301 THR A C 1
ATOM 929 O O . THR A 1 120 ? -17.287 -1.839 38.402 1.00 39.74 301 THR A O 1
ATOM 933 N N . ALA A 1 121 ? -18.293 -3.860 38.434 1.00 40.11 302 ALA A N 1
ATOM 934 C CA . ALA A 1 121 ? -19.651 -3.349 38.661 1.00 40.78 302 ALA A CA 1
ATOM 935 C C . ALA A 1 121 ? -19.812 -2.920 40.126 1.00 46.93 302 ALA A C 1
ATOM 936 O O . ALA A 1 121 ? -19.209 -3.530 41.005 1.00 46.62 302 ALA A O 1
ATOM 938 N N . LYS A 1 122 ? -20.628 -1.878 40.377 1.00 45.14 303 LYS A N 1
ATOM 939 C CA . LYS A 1 122 ? -20.891 -1.323 41.705 1.00 47.68 303 LYS A CA 1
ATOM 940 C C . LYS A 1 122 ? -22.403 -1.081 41.887 1.00 46.91 303 LYS A C 1
ATOM 941 O O . LYS A 1 122 ? -23.005 -0.396 41.030 1.00 40.82 303 LYS A O 1
ATOM 948 N N . GLY B 1 6 ? -0.516 12.358 -21.915 1.00 78.38 187 GLY B N 1
ATOM 949 C CA . GLY B 1 6 ? -0.516 10.904 -21.811 1.00 77.66 187 GLY B CA 1
ATOM 950 C C . GLY B 1 6 ? -0.764 10.200 -23.130 1.00 81.65 187 GLY B C 1
ATOM 951 O O . GLY B 1 6 ? -1.325 10.794 -24.057 1.00 82.45 187 GLY B O 1
ATOM 952 N N . ILE B 1 7 ? -0.353 8.919 -23.219 1.00 76.86 188 ILE B N 1
ATOM 953 C CA . ILE B 1 7 ? -0.515 8.083 -24.417 1.00 77.12 188 ILE B CA 1
ATOM 954 C C . ILE B 1 7 ? -1.047 6.666 -24.121 1.00 77.85 188 ILE B C 1
ATOM 955 O O . ILE B 1 7 ? -1.986 6.215 -24.779 1.00 78.98 188 ILE B O 1
ATOM 960 N N . TYR B 1 8 ? -0.452 5.981 -23.132 1.00 69.83 189 TYR B N 1
ATOM 961 C CA . TYR B 1 8 ? -0.802 4.623 -22.705 1.00 68.09 189 TYR B CA 1
ATOM 962 C C . TYR B 1 8 ? -1.715 4.682 -21.462 1.00 64.30 189 TYR B C 1
ATOM 963 O O . TYR B 1 8 ? -1.497 5.524 -20.591 1.00 62.26 189 TYR B O 1
ATOM 972 N N . THR B 1 9 ? -2.725 3.794 -21.376 1.00 56.66 190 THR B N 1
ATOM 973 C CA . THR B 1 9 ? -3.591 3.718 -20.190 1.00 54.23 190 THR B CA 1
ATOM 974 C C . THR B 1 9 ? -3.252 2.460 -19.417 1.00 54.09 190 THR B C 1
ATOM 975 O O . THR B 1 9 ? -3.014 1.407 -20.021 1.00 53.84 190 THR B O 1
ATOM 979 N N . ILE B 1 10 ? -3.186 2.580 -18.085 1.00 46.60 191 ILE B N 1
ATOM 980 C CA . ILE B 1 10 ? -2.798 1.487 -17.202 1.00 45.39 191 ILE B CA 1
ATOM 981 C C . ILE B 1 10 ? -3.765 1.365 -16.006 1.00 44.60 191 ILE B C 1
ATOM 982 O O . ILE B 1 10 ? -3.838 2.291 -15.192 1.00 43.60 191 ILE B O 1
ATOM 987 N N . PRO B 1 11 ? -4.554 0.270 -15.896 1.00 39.57 192 PRO B N 1
ATOM 988 C CA . PRO B 1 11 ? -5.432 0.139 -14.719 1.00 38.63 192 PRO B CA 1
ATOM 989 C C . PRO B 1 11 ? -4.601 -0.153 -13.460 1.00 40.21 192 PRO B C 1
ATOM 990 O O . PRO B 1 11 ? -3.504 -0.710 -13.546 1.00 40.19 192 PRO B O 1
ATOM 994 N N . PHE B 1 12 ? -5.119 0.230 -12.292 1.00 33.79 193 PHE B N 1
ATOM 995 C CA . PHE B 1 12 ? -4.382 0.001 -11.043 1.00 33.28 193 PHE B CA 1
ATOM 996 C C . PHE B 1 12 ? -5.352 -0.240 -9.906 1.00 38.82 193 PHE B C 1
ATOM 997 O O . PHE B 1 12 ? -6.540 0.088 -10.010 1.00 38.05 193 PHE B O 1
ATOM 1005 N N . VAL B 1 13 ? -4.819 -0.755 -8.801 1.00 35.02 194 VAL B N 1
ATOM 1006 C CA . VAL B 1 13 ? -5.573 -0.932 -7.567 1.00 35.76 194 VAL B CA 1
ATOM 1007 C C . VAL B 1 13 ? -4.695 -0.378 -6.450 1.00 38.93 194 VAL B C 1
ATOM 1008 O O . VAL B 1 13 ? -3.494 -0.666 -6.409 1.00 38.56 194 VAL B O 1
ATOM 1012 N N . ALA B 1 14 ? -5.296 0.398 -5.537 1.00 36.21 195 ALA B N 1
ATOM 1013 C CA . ALA B 1 14 ? -4.583 0.860 -4.359 1.00 34.76 195 ALA B CA 1
ATOM 1014 C C . ALA B 1 14 ? -4.854 -0.234 -3.313 1.00 37.48 195 ALA B C 1
ATOM 1015 O O . ALA B 1 14 ? -6.021 -0.496 -2.952 1.00 36.18 195 ALA B O 1
ATOM 1017 N N . LYS B 1 15 ? -3.789 -0.923 -2.892 1.00 34.29 196 LYS B N 1
ATOM 1018 C CA . LYS B 1 15 ? -3.852 -1.991 -1.888 1.00 34.11 196 LYS B CA 1
ATOM 1019 C C . LYS B 1 15 ? -3.341 -1.512 -0.531 1.00 35.28 196 LYS B C 1
ATOM 1020 O O . LYS B 1 15 ? -2.622 -0.516 -0.442 1.00 33.56 196 LYS B O 1
ATOM 1026 N N . LYS B 1 16 ? -3.700 -2.222 0.539 1.00 32.93 197 LYS B N 1
ATOM 1027 C CA . LYS B 1 16 ? -3.212 -1.852 1.869 1.00 31.97 197 LYS B CA 1
ATOM 1028 C C . LYS B 1 16 ? -1.689 -2.004 1.961 1.00 36.60 197 LYS B C 1
ATOM 1029 O O . LYS B 1 16 ? -1.115 -2.753 1.181 1.00 37.24 197 LYS B O 1
ATOM 1035 N N . ALA B 1 17 ? -1.045 -1.317 2.919 1.00 35.40 198 ALA B N 1
ATOM 1036 C CA . ALA B 1 17 ? 0.405 -1.386 3.098 1.00 36.87 198 ALA B CA 1
ATOM 1037 C C . ALA B 1 17 ? 0.899 -2.799 3.484 1.00 44.16 198 ALA B C 1
ATOM 1038 O O . ALA B 1 17 ? 1.903 -3.254 2.935 1.00 43.59 198 ALA B O 1
ATOM 1040 N N . ASN B 1 18 ? 0.182 -3.482 4.396 1.00 43.41 199 ASN B N 1
ATOM 1041 C CA . ASN B 1 18 ? 0.605 -4.767 4.977 1.00 45.36 199 ASN B CA 1
ATOM 1042 C C . ASN B 1 18 ? -0.153 -6.026 4.571 1.00 51.38 199 ASN B C 1
ATOM 1043 O O . ASN B 1 18 ? 0.180 -7.118 5.043 1.00 52.85 199 ASN B O 1
ATOM 1048 N N . ASP B 1 19 ? -1.155 -5.888 3.698 1.00 47.49 200 ASP B N 1
ATOM 1049 C CA . ASP B 1 19 ? -1.904 -7.020 3.150 1.00 47.86 200 ASP B CA 1
ATOM 1050 C C . ASP B 1 19 ? -2.388 -6.712 1.734 1.00 49.70 200 ASP B C 1
ATOM 1051 O O . ASP B 1 19 ? -2.254 -5.569 1.278 1.00 45.73 200 ASP B O 1
ATOM 1056 N N . ASP B 1 20 ? -2.934 -7.734 1.039 1.00 47.82 201 ASP B N 1
ATOM 1057 C CA . ASP B 1 20 ? -3.391 -7.577 -0.341 1.00 48.11 201 ASP B CA 1
ATOM 1058 C C . ASP B 1 20 ? -4.849 -7.169 -0.523 1.00 49.31 201 ASP B C 1
ATOM 1059 O O . ASP B 1 20 ? -5.336 -7.149 -1.658 1.00 49.14 201 ASP B O 1
ATOM 1064 N N . SER B 1 21 ? -5.539 -6.774 0.568 1.00 43.75 202 SER B N 1
ATOM 1065 C CA . SER B 1 21 ? -6.912 -6.289 0.416 1.00 42.61 202 SER B CA 1
ATOM 1066 C C . SER B 1 21 ? -6.855 -4.838 -0.132 1.00 43.12 202 SER B C 1
ATOM 1067 O O . SER B 1 21 ? -5.800 -4.191 -0.080 1.00 41.57 202 SER B O 1
ATOM 1070 N N . ASN B 1 22 ? -7.974 -4.357 -0.678 1.00 37.42 203 ASN B N 1
ATOM 1071 C CA . ASN B 1 22 ? -8.059 -2.993 -1.202 1.00 35.31 203 ASN B CA 1
ATOM 1072 C C . ASN B 1 22 ? -7.939 -1.968 -0.095 1.00 37.28 203 ASN B C 1
ATOM 1073 O O . ASN B 1 22 ? -8.481 -2.159 0.999 1.00 36.53 203 ASN B O 1
ATOM 1078 N N . SER B 1 23 ? -7.249 -0.875 -0.392 1.00 33.86 204 SER B N 1
ATOM 1079 C CA . SER B 1 23 ? -7.102 0.254 0.515 1.00 32.66 204 SER B CA 1
ATOM 1080 C C . SER B 1 23 ? -8.352 1.126 0.368 1.00 35.20 204 SER B C 1
ATOM 1081 O O . SER B 1 23 ? -8.966 1.148 -0.713 1.00 34.13 204 SER B O 1
ATOM 1084 N N . SER B 1 24 ? -8.654 1.938 1.396 1.00 33.89 205 SER B N 1
ATOM 1085 C CA . SER B 1 24 ? -9.740 2.923 1.294 1.00 34.79 205 SER B CA 1
ATOM 1086 C C . SER B 1 24 ? -9.346 3.970 0.221 1.00 35.83 205 SER B C 1
ATOM 1087 O O . SER B 1 24 ? -10.224 4.635 -0.335 1.00 34.68 205 SER B O 1
ATOM 1090 N N . MET B 1 25 ? -8.037 4.046 -0.137 1.00 30.57 206 MET B N 1
ATOM 1091 C CA . MET B 1 25 ? -7.559 4.988 -1.166 1.00 29.48 206 MET B CA 1
ATOM 1092 C C . MET B 1 25 ? -8.107 4.687 -2.567 1.00 33.76 206 MET B C 1
ATOM 1093 O O . MET B 1 25 ? -8.114 5.580 -3.414 1.00 35.41 206 MET B O 1
ATOM 1098 N N . GLN B 1 26 ? -8.593 3.438 -2.811 1.00 30.86 207 GLN B N 1
ATOM 1099 C CA . GLN B 1 26 ? -9.162 3.019 -4.102 1.00 31.85 207 GLN B CA 1
ATOM 1100 C C . GLN B 1 26 ? -10.323 3.923 -4.545 1.00 36.17 207 GLN B C 1
ATOM 1101 O O . GLN B 1 26 ? -10.485 4.167 -5.749 1.00 36.66 207 GLN B O 1
ATOM 1107 N N . ASN B 1 27 ? -11.075 4.471 -3.569 1.00 34.28 208 ASN B N 1
ATOM 1108 C CA . ASN B 1 27 ? -12.217 5.348 -3.831 1.00 34.53 208 ASN B CA 1
ATOM 1109 C C . ASN B 1 27 ? -11.810 6.755 -4.266 1.00 38.09 208 ASN B C 1
ATOM 1110 O O . ASN B 1 27 ? -12.658 7.489 -4.787 1.00 39.15 208 ASN B O 1
ATOM 1115 N N . TYR B 1 28 ? -10.539 7.144 -4.030 1.00 32.67 209 TYR B N 1
ATOM 1116 C CA . TYR B 1 28 ? -10.032 8.503 -4.252 1.00 31.81 209 TYR B CA 1
ATOM 1117 C C . TYR B 1 28 ? -9.318 8.780 -5.564 1.00 36.99 209 TYR B C 1
ATOM 1118 O O . TYR B 1 28 ? -9.021 9.943 -5.847 1.00 36.08 209 TYR B O 1
ATOM 1127 N N . PHE B 1 29 ? -9.054 7.738 -6.358 1.00 34.58 210 PHE B N 1
ATOM 1128 C CA . PHE B 1 29 ? -8.351 7.871 -7.623 1.00 34.95 210 PHE B CA 1
ATOM 1129 C C . PHE B 1 29 ? -9.208 7.329 -8.747 1.00 39.95 210 PHE B C 1
ATOM 1130 O O . PHE B 1 29 ? -9.885 6.307 -8.564 1.00 39.89 210 PHE B O 1
ATOM 1138 N N . ASN B 1 30 ? -9.188 8.007 -9.901 1.00 36.35 211 ASN B N 1
ATOM 1139 C CA . ASN B 1 30 ? -9.946 7.518 -11.043 1.00 36.99 211 ASN B CA 1
ATOM 1140 C C . ASN B 1 30 ? -9.118 6.547 -11.827 1.00 40.32 211 ASN B C 1
ATOM 1141 O O . ASN B 1 30 ? -7.905 6.742 -12.012 1.00 38.66 211 ASN B O 1
ATOM 1146 N N . ASN B 1 31 ? -9.794 5.504 -12.313 1.00 38.84 212 ASN B N 1
ATOM 1147 C CA . ASN B 1 31 ? -9.181 4.464 -13.118 1.00 39.29 212 ASN B CA 1
ATOM 1148 C C . ASN B 1 31 ? -9.569 4.613 -14.609 1.00 44.94 212 ASN B C 1
ATOM 1149 O O . ASN B 1 31 ? -10.712 4.963 -14.909 1.00 46.94 212 ASN B O 1
ATOM 1154 N N . PRO B 1 32 ? -8.679 4.294 -15.566 1.00 41.34 213 PRO B N 1
ATOM 1155 C CA . PRO B 1 32 ? -7.274 3.885 -15.410 1.00 39.58 213 PRO B CA 1
ATOM 1156 C C . PRO B 1 32 ? -6.366 5.109 -15.266 1.00 43.35 213 PRO B C 1
ATOM 1157 O O . PRO B 1 32 ? -6.826 6.238 -15.445 1.00 43.21 213 PRO B O 1
ATOM 1161 N N . ALA B 1 33 ? -5.086 4.891 -14.959 1.00 39.39 214 ALA B N 1
ATOM 1162 C CA . ALA B 1 33 ? -4.107 5.971 -14.941 1.00 39.19 214 ALA B CA 1
ATOM 1163 C C . ALA B 1 33 ? -3.547 6.145 -16.360 1.00 44.33 214 ALA B C 1
ATOM 1164 O O . ALA B 1 33 ? -3.684 5.245 -17.197 1.00 44.36 214 ALA B O 1
ATOM 1166 N N . TRP B 1 34 ? -2.842 7.262 -16.592 1.00 42.72 215 TRP B N 1
ATOM 1167 C CA . TRP B 1 34 ? -2.149 7.581 -17.846 1.00 45.64 215 TRP B CA 1
ATOM 1168 C C . TRP B 1 34 ? -0.677 7.180 -17.669 1.00 44.81 215 TRP B C 1
AT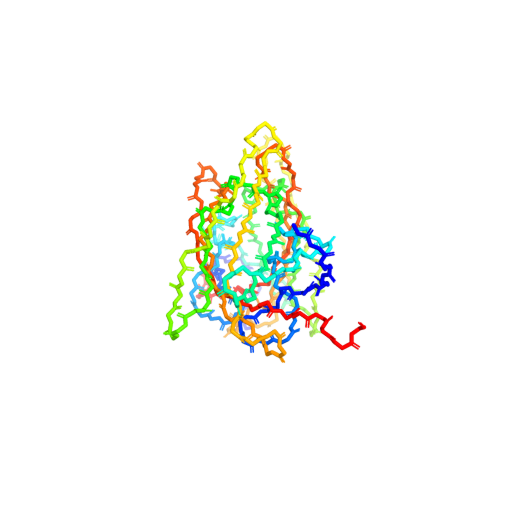OM 1169 O O . TRP B 1 34 ? -0.110 7.342 -16.581 1.00 42.69 215 TRP B O 1
ATOM 1180 N N . LEU B 1 35 ? -0.060 6.656 -18.717 1.00 40.88 216 LEU B N 1
ATOM 1181 C CA . LEU B 1 35 ? 1.330 6.238 -18.667 1.00 40.61 216 LEU B CA 1
ATOM 1182 C C . LEU B 1 35 ? 2.073 6.796 -19.875 1.00 44.73 216 LEU B C 1
ATOM 1183 O O . LEU B 1 35 ? 1.600 6.674 -21.010 1.00 44.39 216 LEU B O 1
ATOM 1188 N N . LYS B 1 36 ? 3.194 7.479 -19.621 1.00 40.04 217 LYS B N 1
ATOM 1189 C CA . LYS B 1 36 ? 4.014 8.047 -20.684 1.00 40.82 217 LYS B CA 1
ATOM 1190 C C . LYS B 1 36 ? 5.502 8.059 -20.331 1.00 43.83 217 LYS B C 1
ATOM 1191 O O . LYS B 1 36 ? 5.865 7.864 -19.163 1.00 40.82 217 LYS B O 1
ATOM 1197 N N . VAL B 1 37 ? 6.359 8.295 -21.339 1.00 42.85 218 VAL B N 1
ATOM 1198 C CA . VAL B 1 37 ? 7.794 8.428 -21.106 1.00 44.03 218 VAL B CA 1
ATOM 1199 C C . VAL B 1 37 ? 8.168 9.902 -21.258 1.00 49.58 218 VAL B C 1
ATOM 1200 O O . VAL B 1 37 ? 7.824 10.523 -22.263 1.00 50.70 218 VAL B O 1
ATOM 1204 N N . LYS B 1 38 ? 8.883 10.450 -20.276 1.00 46.25 219 LYS B N 1
ATOM 1205 C CA . LYS B 1 38 ? 9.351 11.839 -20.297 1.00 47.01 219 LYS B CA 1
ATOM 1206 C C . LYS B 1 38 ? 10.812 11.836 -19.903 1.00 51.68 219 LYS B C 1
ATOM 1207 O O . LYS B 1 38 ? 11.138 11.384 -18.796 1.00 49.82 219 LYS B O 1
ATOM 1213 N N . ASN B 1 39 ? 11.706 12.267 -20.838 1.00 50.83 220 ASN B N 1
ATOM 1214 C CA . ASN B 1 39 ? 13.164 12.286 -20.638 1.00 51.43 220 ASN B CA 1
ATOM 1215 C C . ASN B 1 39 ? 13.670 10.882 -20.228 1.00 52.82 220 ASN B C 1
ATOM 1216 O O . ASN B 1 39 ? 14.452 10.749 -19.277 1.00 51.42 220 ASN B O 1
ATOM 1221 N N . GLY B 1 40 ? 13.142 9.857 -20.903 1.00 47.71 221 GLY B N 1
ATOM 1222 C CA . GLY B 1 40 ? 13.468 8.449 -20.665 1.00 47.15 221 GLY B CA 1
ATOM 1223 C C . GLY B 1 40 ? 12.861 7.796 -19.433 1.00 48.76 221 GLY B C 1
ATOM 1224 O O . GLY B 1 40 ? 13.086 6.607 -19.190 1.00 47.82 221 GLY B O 1
ATOM 1225 N N . LYS B 1 41 ? 12.103 8.551 -18.626 1.00 43.52 222 LYS B N 1
ATOM 1226 C CA . LYS B 1 41 ? 11.531 8.011 -17.391 1.00 42.54 222 LYS B CA 1
ATOM 1227 C C . LYS B 1 41 ? 10.043 7.688 -17.540 1.00 41.96 222 LYS B C 1
ATOM 1228 O O . LYS B 1 41 ? 9.336 8.398 -18.236 1.00 41.98 222 LYS B O 1
ATOM 1234 N N . LYS B 1 42 ? 9.553 6.665 -16.851 1.00 34.99 223 LYS B N 1
ATOM 1235 C CA . LYS B 1 42 ? 8.138 6.271 -16.862 1.00 33.58 223 LYS B CA 1
ATOM 1236 C C . LYS B 1 42 ? 7.337 7.165 -15.904 1.00 37.39 223 LYS B C 1
ATOM 1237 O O . LYS B 1 42 ? 7.656 7.218 -14.710 1.00 36.96 223 LYS B O 1
ATOM 1243 N N . MET B 1 43 ? 6.348 7.890 -16.438 1.00 35.23 224 MET B N 1
ATOM 1244 C CA . MET B 1 43 ? 5.536 8.824 -15.661 1.00 35.39 224 MET B CA 1
ATOM 1245 C C . MET B 1 43 ? 4.094 8.357 -15.628 1.00 40.22 224 MET B C 1
ATOM 1246 O O . MET B 1 43 ? 3.484 8.127 -16.684 1.00 39.73 224 MET B O 1
ATOM 1251 N N . VAL B 1 44 ? 3.549 8.213 -14.426 1.00 35.87 225 VAL B N 1
ATOM 1252 C CA . VAL B 1 44 ? 2.157 7.815 -14.265 1.00 35.87 225 VAL B CA 1
ATOM 1253 C C . VAL B 1 44 ? 1.380 9.035 -13.830 1.00 37.36 225 VAL B C 1
ATOM 1254 O O . VAL B 1 44 ? 1.851 9.760 -12.955 1.00 34.60 225 VAL B O 1
ATOM 1258 N N . ALA B 1 45 ? 0.213 9.275 -14.438 1.00 34.13 226 ALA B N 1
ATOM 1259 C CA . ALA B 1 45 ? -0.648 10.381 -14.021 1.00 33.60 226 ALA B CA 1
ATOM 1260 C C . ALA B 1 45 ? -2.035 9.844 -13.700 1.00 36.51 226 ALA B C 1
ATOM 1261 O O . ALA B 1 45 ? -2.543 8.964 -14.399 1.00 38.72 226 ALA B O 1
ATOM 1263 N N . MET B 1 46 ? -2.671 10.408 -12.683 1.00 30.84 227 MET B N 1
ATOM 1264 C CA . MET B 1 46 ? -4.019 9.997 -12.323 1.00 31.51 227 MET B CA 1
ATOM 1265 C C . MET B 1 46 ? -4.764 11.143 -11.682 1.00 34.92 227 MET B C 1
ATOM 1266 O O . MET B 1 46 ? -4.150 12.039 -11.087 1.00 34.02 227 MET B O 1
ATOM 1271 N N . THR B 1 47 ? -6.088 11.076 -11.758 1.00 32.76 228 THR B N 1
ATOM 1272 C CA . THR B 1 47 ? -6.931 12.090 -11.148 1.00 33.19 228 THR B CA 1
ATOM 1273 C C . THR B 1 47 ? -7.239 11.695 -9.710 1.00 35.81 228 THR B C 1
ATOM 1274 O O . THR B 1 47 ? -7.654 10.561 -9.445 1.00 34.84 228 THR B O 1
ATOM 1278 N N . VAL B 1 48 ? -7.065 12.654 -8.789 1.00 32.62 229 VAL B N 1
ATOM 1279 C CA . VAL B 1 48 ? -7.450 12.531 -7.378 1.00 32.02 229 VAL B CA 1
ATOM 1280 C C . VAL B 1 48 ? -8.865 13.122 -7.388 1.00 35.77 229 VAL B C 1
ATOM 1281 O O . VAL B 1 48 ? -9.026 14.282 -7.769 1.00 34.63 229 VAL B O 1
ATOM 1285 N N . ASN B 1 49 ? -9.891 12.336 -7.025 1.00 30.88 230 ASN B N 1
ATOM 1286 C CA . ASN B 1 49 ? -11.275 12.797 -7.153 1.00 31.85 230 ASN B CA 1
ATOM 1287 C C . ASN B 1 49 ? -11.870 13.548 -5.975 1.00 35.16 230 ASN B C 1
ATOM 1288 O O . ASN B 1 49 ? -13.057 13.885 -5.994 1.00 36.23 230 ASN B O 1
ATOM 1293 N N . ASP B 1 50 ? -11.058 13.766 -4.934 1.00 32.93 231 ASP B N 1
ATOM 1294 C CA . ASP B 1 50 ? -11.459 14.516 -3.754 1.00 32.94 231 ASP B CA 1
ATOM 1295 C C . ASP B 1 50 ? -10.254 15.320 -3.324 1.00 34.37 231 ASP B C 1
ATOM 1296 O O . ASP B 1 50 ? -9.496 14.950 -2.424 1.00 32.81 231 ASP B O 1
ATOM 1301 N N . ASN B 1 51 ? -10.056 16.404 -4.056 1.00 31.17 232 ASN B N 1
ATOM 1302 C CA . ASN B 1 51 ? -8.929 17.299 -3.880 1.00 31.23 232 ASN B CA 1
ATOM 1303 C C . ASN B 1 51 ? -8.781 17.815 -2.441 1.00 35.72 232 ASN B C 1
ATOM 1304 O O . ASN B 1 51 ? -7.657 17.850 -1.934 1.00 35.89 232 ASN B O 1
ATOM 1309 N N . LYS B 1 52 ? -9.899 18.204 -1.785 1.00 33.50 233 LYS B N 1
ATOM 1310 C CA . LYS B 1 52 ? -9.855 18.754 -0.425 1.00 34.17 233 LYS B CA 1
ATOM 1311 C C . LYS B 1 52 ? -9.477 17.748 0.669 1.00 36.54 233 LYS B C 1
ATOM 1312 O O . LYS B 1 52 ? -8.829 18.125 1.651 1.00 36.72 233 LYS B O 1
ATOM 1318 N N . THR B 1 53 ? -9.899 16.483 0.507 1.00 32.07 234 THR B N 1
ATOM 1319 C CA . THR B 1 53 ? -9.626 15.446 1.517 1.00 31.10 234 THR B CA 1
ATOM 1320 C C . THR B 1 53 ? -8.181 14.970 1.473 1.00 32.61 234 THR B C 1
ATOM 1321 O O . THR B 1 53 ? -7.579 14.772 2.527 1.00 30.05 234 THR B O 1
ATOM 1325 N N . VAL B 1 54 ? -7.649 14.746 0.257 1.00 30.51 235 VAL B N 1
ATOM 1326 C CA . VAL B 1 54 ? -6.297 14.236 0.030 1.00 29.70 235 VAL B CA 1
ATOM 1327 C C . VAL B 1 54 ? -5.358 15.444 0.000 1.00 33.89 235 VAL B C 1
ATOM 1328 O O . VAL B 1 54 ? -5.215 16.100 -1.034 1.00 34.08 235 VAL B O 1
ATOM 1332 N N . THR B 1 55 ? -4.754 15.768 1.158 1.00 28.43 236 THR B N 1
ATOM 1333 C CA . THR B 1 55 ? -3.930 16.977 1.260 1.00 29.25 236 THR B CA 1
ATOM 1334 C C . THR B 1 55 ? -2.495 16.846 0.744 1.00 35.30 236 THR B C 1
ATOM 1335 O O . THR B 1 55 ? -1.858 17.862 0.433 1.00 36.73 236 THR B O 1
ATOM 1339 N N . ALA B 1 56 ? -1.945 15.621 0.766 1.00 31.29 237 ALA B N 1
ATOM 1340 C CA . ALA B 1 56 ? -0.586 15.372 0.302 1.00 30.69 237 ALA B CA 1
ATOM 1341 C C . ALA B 1 56 ? -0.482 13.930 -0.128 1.00 31.93 237 ALA B C 1
ATOM 1342 O O . ALA B 1 56 ? -1.161 13.056 0.419 1.00 30.51 237 ALA B O 1
ATOM 1344 N N . LEU B 1 57 ? 0.356 13.682 -1.125 1.00 30.72 238 LEU B N 1
ATOM 1345 C CA . LEU B 1 57 ? 0.564 12.344 -1.632 1.00 30.05 238 LEU B CA 1
ATOM 1346 C C . LEU B 1 57 ? 2.012 12.215 -2.048 1.00 32.45 238 LEU B C 1
ATOM 1347 O O . LEU B 1 57 ? 2.550 13.072 -2.750 1.00 31.19 238 LEU B O 1
ATOM 1352 N N . LYS B 1 58 ? 2.659 11.155 -1.550 1.00 29.51 239 LYS B N 1
ATOM 1353 C CA . LYS B 1 58 ? 4.065 10.889 -1.836 1.00 29.22 239 LYS B CA 1
ATOM 1354 C C . LYS B 1 58 ? 4.225 9.456 -2.319 1.00 34.08 239 LYS B C 1
ATOM 1355 O O . LYS B 1 58 ? 3.497 8.572 -1.858 1.00 33.16 239 LYS B O 1
ATOM 1361 N N . THR B 1 59 ? 5.151 9.223 -3.258 1.00 30.49 240 THR B N 1
ATOM 1362 C CA . THR B 1 59 ? 5.396 7.862 -3.769 1.00 29.93 240 THR B CA 1
ATOM 1363 C C . THR B 1 59 ? 6.882 7.585 -3.722 1.00 33.95 240 THR B C 1
ATOM 1364 O O . THR B 1 59 ? 7.698 8.529 -3.765 1.00 32.71 240 THR B O 1
ATOM 1368 N N . THR B 1 60 ? 7.240 6.299 -3.626 1.00 30.14 241 THR B N 1
ATOM 1369 C CA . THR B 1 60 ? 8.648 5.906 -3.536 1.00 31.20 241 THR B CA 1
ATOM 1370 C C . THR B 1 60 ? 9.436 6.192 -4.810 1.00 34.42 241 THR B C 1
ATOM 1371 O O . THR B 1 60 ? 9.021 5.769 -5.888 1.00 33.19 241 THR B O 1
ATOM 1375 N N . LEU B 1 61 ? 10.576 6.911 -4.674 1.00 31.83 242 LEU B N 1
ATOM 1376 C CA . LEU B 1 61 ? 11.505 7.220 -5.770 1.00 33.23 242 LEU B CA 1
ATOM 1377 C C . LEU B 1 61 ? 12.901 7.311 -5.209 1.00 41.03 242 LEU B C 1
ATOM 1378 O O . LEU B 1 61 ? 13.143 8.091 -4.282 1.00 39.71 242 LEU B O 1
ATOM 1383 N N . ALA B 1 62 ? 13.819 6.475 -5.750 1.00 40.35 243 ALA B N 1
ATOM 1384 C CA . ALA B 1 62 ? 15.224 6.389 -5.341 1.00 42.33 243 ALA B CA 1
ATOM 1385 C C . ALA B 1 62 ? 15.385 6.204 -3.819 1.00 45.79 243 ALA B C 1
ATOM 1386 O O . ALA B 1 62 ? 16.207 6.874 -3.200 1.00 44.43 243 ALA B O 1
ATOM 1388 N N . GLY B 1 63 ? 14.566 5.317 -3.242 1.00 41.81 244 GLY B N 1
ATOM 1389 C CA . GLY B 1 63 ? 14.609 4.964 -1.824 1.00 41.57 244 GLY B CA 1
ATOM 1390 C C . GLY B 1 63 ? 13.945 5.908 -0.837 1.00 43.37 244 GLY B C 1
ATOM 1391 O O . GLY B 1 63 ? 14.092 5.727 0.373 1.00 43.94 244 GLY B O 1
ATOM 1392 N N . THR B 1 64 ? 13.243 6.943 -1.318 1.00 36.64 245 THR B N 1
ATOM 1393 C CA . THR B 1 64 ? 12.544 7.859 -0.384 1.00 35.42 245 THR B CA 1
ATOM 1394 C C . THR B 1 64 ? 11.161 8.190 -0.918 1.00 37.04 245 THR B C 1
ATOM 1395 O O . THR B 1 64 ? 10.934 8.049 -2.121 1.00 36.99 245 THR B O 1
ATOM 1399 N N . LEU B 1 65 ? 10.233 8.618 -0.036 1.00 33.00 246 LEU B N 1
ATOM 1400 C CA . LEU B 1 65 ? 8.906 9.025 -0.451 1.00 32.53 246 LEU B CA 1
ATOM 1401 C C . LEU B 1 65 ? 8.974 10.469 -0.886 1.00 35.27 246 LEU B C 1
ATOM 1402 O O . LEU B 1 65 ? 9.278 11.350 -0.082 1.00 35.03 246 LEU B O 1
ATOM 1407 N N . GLN B 1 66 ? 8.654 10.727 -2.164 1.00 31.28 247 GLN B N 1
ATOM 1408 C CA . GLN B 1 66 ? 8.728 12.079 -2.701 1.00 30.94 247 GLN B CA 1
ATOM 1409 C C . GLN B 1 66 ? 7.353 12.577 -3.125 1.00 34.14 247 GLN B C 1
ATOM 1410 O O . GLN B 1 66 ? 6.554 11.809 -3.679 1.00 30.54 247 GLN B O 1
ATOM 1416 N N . ASP B 1 67 ? 7.092 13.877 -2.899 1.00 31.80 248 ASP B N 1
ATOM 1417 C CA . ASP B 1 67 ? 5.823 14.473 -3.255 1.00 31.96 248 ASP B CA 1
ATOM 1418 C C . ASP B 1 67 ? 5.544 14.263 -4.740 1.00 33.48 248 ASP B C 1
ATOM 1419 O O . ASP B 1 67 ? 6.444 14.466 -5.578 1.00 33.22 248 ASP B O 1
ATOM 1424 N N . VAL B 1 68 ? 4.297 13.882 -5.061 1.00 29.96 249 VAL B N 1
ATOM 1425 C CA . VAL B 1 68 ? 3.883 13.763 -6.466 1.00 29.80 249 VAL B CA 1
ATOM 1426 C C . VAL B 1 68 ? 3.825 15.192 -7.071 1.00 33.90 249 VAL B C 1
ATOM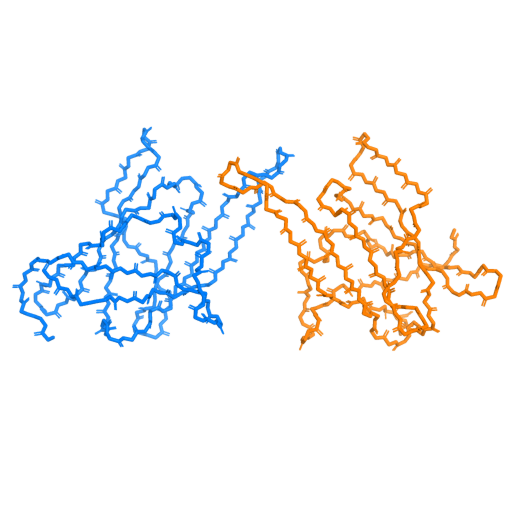 1427 O O . VAL B 1 68 ? 3.729 16.182 -6.329 1.00 32.29 249 VAL B O 1
ATOM 1431 N N . LYS B 1 69 ? 3.882 15.299 -8.413 1.00 32.38 250 LYS B N 1
ATOM 1432 C CA . LYS B 1 69 ? 3.759 16.597 -9.056 1.00 32.96 250 LYS B CA 1
ATOM 1433 C C . LYS B 1 69 ? 2.281 16.875 -9.306 1.00 36.22 250 LYS B C 1
ATOM 1434 O O . LYS B 1 69 ? 1.592 16.023 -9.857 1.00 34.66 250 LYS B O 1
ATOM 1440 N N . VAL B 1 70 ? 1.796 18.059 -8.924 1.00 33.81 251 VAL B N 1
ATOM 1441 C CA . VAL B 1 70 ? 0.418 18.429 -9.245 1.00 33.23 251 VAL B CA 1
ATOM 1442 C C . VAL B 1 70 ? 0.481 19.039 -10.652 1.00 39.26 251 VAL B C 1
ATOM 1443 O O . VAL B 1 70 ? 1.165 20.043 -10.855 1.00 40.48 251 VAL B O 1
ATOM 1447 N N . VAL B 1 71 ? -0.146 18.373 -11.634 1.00 36.10 252 VAL B N 1
ATOM 1448 C CA . VAL B 1 71 ? -0.167 18.812 -13.045 1.00 37.47 252 VAL B CA 1
ATOM 1449 C C . VAL B 1 71 ? -1.239 19.892 -13.228 1.00 41.31 252 VAL B C 1
ATOM 1450 O O . VAL B 1 71 ? -0.991 20.945 -13.827 1.00 41.23 252 VAL B O 1
ATOM 1454 N N . SER B 1 72 ? -2.443 19.586 -12.745 1.00 37.66 253 SER B N 1
ATOM 1455 C CA . SER B 1 72 ? -3.635 20.411 -12.906 1.00 38.03 253 SER B CA 1
ATOM 1456 C C . SER B 1 72 ? -4.446 20.359 -11.614 1.00 38.40 253 SER B C 1
ATOM 1457 O O . SER B 1 72 ? -4.481 19.328 -10.959 1.00 36.33 253 SER B O 1
ATOM 1460 N N . GLU B 1 73 ? -5.116 21.449 -11.268 1.00 35.62 254 GLU B N 1
ATOM 1461 C CA . GLU B 1 73 ? -5.996 21.459 -10.090 1.00 34.94 254 GLU B CA 1
ATOM 1462 C C . GLU B 1 73 ? -7.288 22.131 -10.502 1.00 38.78 254 GLU B C 1
ATOM 1463 O O . GLU B 1 73 ? -7.247 23.178 -11.150 1.00 39.72 254 GLU B O 1
ATOM 1469 N N . ASP B 1 74 ? -8.430 21.521 -10.136 1.00 33.52 255 ASP B N 1
ATOM 1470 C CA . ASP B 1 74 ? -9.726 22.081 -10.488 1.00 33.57 255 ASP B CA 1
ATOM 1471 C C . ASP B 1 74 ? -10.544 22.177 -9.210 1.00 36.83 255 ASP B C 1
ATOM 1472 O O . ASP B 1 74 ? -11.226 21.216 -8.829 1.00 35.73 255 ASP B O 1
ATOM 1477 N N . LYS B 1 75 ? -10.447 23.330 -8.515 1.00 33.15 256 LYS B N 1
ATOM 1478 C CA . LYS B 1 75 ? -11.148 23.540 -7.256 1.00 33.51 256 LYS B CA 1
ATOM 1479 C C . LYS B 1 75 ? -12.658 23.523 -7.453 1.00 37.21 256 LYS B C 1
ATOM 1480 O O . LYS B 1 75 ? -13.375 23.042 -6.572 1.00 37.60 256 LYS B O 1
ATOM 1486 N N . ASP B 1 76 ? -13.156 24.005 -8.624 1.00 34.62 257 ASP B N 1
ATOM 1487 C CA . ASP B 1 76 ? -14.595 24.005 -8.909 1.00 34.90 257 ASP B CA 1
ATOM 1488 C C . ASP B 1 76 ? -15.145 22.562 -8.855 1.00 38.75 257 ASP B C 1
ATOM 1489 O O . ASP B 1 76 ? -16.225 22.335 -8.313 1.00 39.22 257 ASP B O 1
ATOM 1494 N N . ALA B 1 77 ? -14.390 21.600 -9.412 1.00 35.88 258 ALA B N 1
ATOM 1495 C CA . ALA B 1 77 ? -14.806 20.204 -9.483 1.00 35.61 258 ALA B CA 1
ATOM 1496 C C . ALA B 1 77 ? -14.272 19.370 -8.297 1.00 36.76 258 ALA B C 1
ATOM 1497 O O . ALA B 1 77 ? -14.602 18.189 -8.182 1.00 35.91 258 ALA B O 1
ATOM 1499 N N . ASN B 1 78 ? -13.440 19.975 -7.428 1.00 32.19 259 ASN B N 1
ATOM 1500 C CA . ASN B 1 78 ? -12.810 19.287 -6.282 1.00 30.45 259 ASN B CA 1
ATOM 1501 C C . ASN B 1 78 ? -11.917 18.118 -6.736 1.00 33.96 259 ASN B C 1
ATOM 1502 O O . ASN B 1 78 ? -11.920 17.033 -6.126 1.00 33.74 259 ASN B O 1
ATOM 1507 N N . THR B 1 79 ? -11.144 18.335 -7.821 1.00 30.02 260 THR B N 1
ATOM 1508 C CA . THR B 1 79 ? -10.251 17.303 -8.333 1.00 28.88 260 THR B CA 1
ATOM 1509 C C . THR B 1 79 ? -8.899 17.903 -8.668 1.00 32.85 260 THR B C 1
ATOM 1510 O O . THR B 1 79 ? -8.751 19.123 -8.800 1.00 32.44 260 THR B O 1
ATOM 1514 N N . ARG B 1 80 ? -7.909 17.033 -8.835 1.00 29.48 261 ARG B N 1
ATOM 1515 C CA . ARG B 1 80 ? -6.601 17.450 -9.324 1.00 29.01 261 ARG B CA 1
ATOM 1516 C C . ARG B 1 80 ? -5.958 16.280 -10.040 1.00 34.21 261 ARG B C 1
ATOM 1517 O O . ARG B 1 80 ? -6.365 15.129 -9.830 1.00 34.95 261 ARG B O 1
ATOM 1525 N N . ILE B 1 81 ? -4.989 16.569 -10.921 1.00 32.53 262 ILE B N 1
ATOM 1526 C CA . ILE B 1 81 ? -4.268 15.501 -11.614 1.00 32.85 262 ILE B CA 1
ATOM 1527 C C . ILE B 1 81 ? -2.873 15.536 -11.052 1.00 34.57 262 ILE B C 1
ATOM 1528 O O . ILE B 1 81 ? -2.272 16.618 -10.970 1.00 32.21 262 ILE B O 1
ATOM 1533 N N . VAL B 1 82 ? -2.377 14.365 -10.642 1.00 32.09 263 VAL B N 1
ATOM 1534 C CA . VAL B 1 82 ? -1.049 14.234 -10.076 1.00 32.17 263 VAL B CA 1
ATOM 1535 C C . VAL B 1 82 ? -0.237 13.362 -10.995 1.00 34.32 263 VAL B C 1
ATOM 1536 O O . VAL B 1 82 ? -0.813 12.508 -11.675 1.00 33.36 263 VAL B O 1
ATOM 1540 N N . GLU B 1 83 ? 1.073 13.551 -10.990 1.00 32.85 264 GLU B N 1
ATOM 1541 C CA . GLU B 1 83 ? 1.977 12.742 -11.808 1.00 33.88 264 GLU B CA 1
ATOM 1542 C C . GLU B 1 83 ? 3.199 12.351 -10.992 1.00 36.21 264 GLU B C 1
ATOM 1543 O O . GLU B 1 83 ? 3.711 13.156 -10.204 1.00 36.41 264 GLU B O 1
ATOM 1549 N N . PHE B 1 84 ? 3.680 11.119 -11.203 1.00 32.12 265 PHE B N 1
ATOM 1550 C CA . PHE B 1 84 ? 4.852 10.633 -10.489 1.00 31.90 265 PHE B CA 1
ATOM 1551 C C . PHE B 1 84 ? 5.653 9.673 -11.329 1.00 34.22 265 PHE B C 1
ATOM 1552 O O . PHE B 1 84 ? 5.108 8.928 -12.150 1.00 32.00 265 PHE B O 1
ATOM 1560 N N . GLU B 1 85 ? 6.959 9.665 -11.072 1.00 32.93 266 GLU B N 1
ATOM 1561 C CA . GLU B 1 85 ? 7.880 8.757 -11.742 1.00 33.80 266 GLU B CA 1
ATOM 1562 C C . GLU B 1 85 ?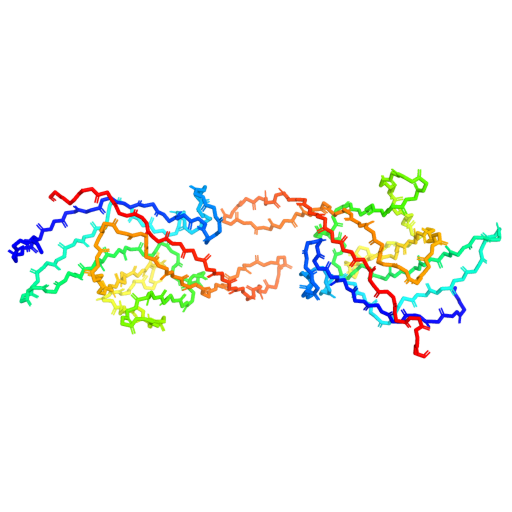 7.806 7.377 -11.105 1.00 37.35 266 GLU B C 1
ATOM 1563 O O . GLU B 1 85 ? 7.759 7.263 -9.878 1.00 36.51 266 GLU B O 1
ATOM 1569 N N . VAL B 1 86 ? 7.767 6.326 -11.930 1.00 34.50 267 VAL B N 1
ATOM 1570 C CA . VAL B 1 86 ? 7.731 4.944 -11.419 1.00 35.18 267 VAL B CA 1
ATOM 1571 C C . VAL B 1 86 ? 8.961 4.224 -11.970 1.00 38.14 267 VAL B C 1
ATOM 1572 O O . VAL B 1 86 ? 9.148 4.182 -13.176 1.00 38.29 267 VAL B O 1
ATOM 1576 N N . GLU B 1 87 ? 9.811 3.686 -11.089 1.00 35.40 268 GLU B N 1
ATOM 1577 C CA . GLU B 1 87 ? 11.021 2.972 -11.490 1.00 36.24 268 GLU B CA 1
ATOM 1578 C C . GLU B 1 87 ? 10.726 1.591 -12.046 1.00 39.52 268 GLU B C 1
ATOM 1579 O O . GLU B 1 87 ? 11.321 1.198 -13.049 1.00 39.92 268 GLU B O 1
ATOM 1585 N N . ASP B 1 88 ? 9.791 0.866 -11.410 1.00 36.62 269 ASP B N 1
ATOM 1586 C CA . ASP B 1 88 ? 9.386 -0.480 -11.810 1.00 38.13 269 ASP B CA 1
ATOM 1587 C C . ASP B 1 88 ? 7.866 -0.622 -11.720 1.00 40.46 269 ASP B C 1
ATOM 1588 O O . ASP B 1 88 ? 7.309 -0.702 -10.627 1.00 39.00 269 ASP B O 1
ATOM 1593 N N . LEU B 1 89 ? 7.194 -0.673 -12.884 1.00 37.10 270 LEU B N 1
ATOM 1594 C CA . LEU B 1 89 ? 5.729 -0.808 -12.927 1.00 36.30 270 LEU B CA 1
ATOM 1595 C C . LEU B 1 89 ? 5.231 -2.197 -12.511 1.00 39.24 270 LEU B C 1
ATOM 1596 O O . LEU B 1 89 ? 4.042 -2.356 -12.234 1.00 40.63 270 LEU B O 1
ATOM 1601 N N . ASN B 1 90 ? 6.114 -3.181 -12.514 1.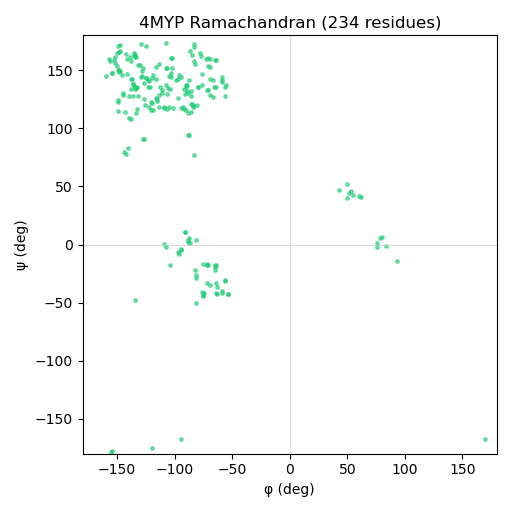00 36.73 271 ASN B N 1
ATOM 1602 C CA . ASN B 1 90 ? 5.801 -4.589 -12.259 1.00 38.11 271 ASN B CA 1
ATOM 1603 C C . ASN B 1 90 ? 5.853 -4.998 -10.788 1.00 42.69 271 ASN B C 1
ATOM 1604 O O . ASN B 1 90 ? 5.656 -6.169 -10.474 1.00 44.62 271 ASN B O 1
ATOM 1609 N N . GLN B 1 91 ? 6.099 -4.040 -9.896 1.00 37.92 272 GLN B N 1
ATOM 1610 C CA . GLN B 1 91 ? 6.142 -4.307 -8.461 1.00 36.73 272 GLN B CA 1
ATOM 1611 C C . GLN B 1 91 ? 5.209 -3.334 -7.751 1.00 38.47 272 GLN B C 1
ATOM 1612 O O . GLN B 1 91 ? 5.049 -2.207 -8.232 1.00 37.55 272 GLN B O 1
ATOM 1618 N N . PRO B 1 92 ? 4.638 -3.691 -6.577 1.00 35.32 273 PRO B N 1
ATOM 1619 C CA . PRO B 1 92 ? 3.811 -2.715 -5.854 1.00 33.24 273 PRO B CA 1
ATOM 1620 C C . PRO B 1 92 ? 4.613 -1.456 -5.507 1.00 36.86 273 PRO B C 1
ATOM 1621 O O . PRO B 1 92 ? 5.798 -1.545 -5.212 1.00 38.13 273 PRO B O 1
ATOM 1625 N N . LEU B 1 93 ? 3.993 -0.289 -5.631 1.00 33.94 274 LEU B N 1
ATOM 1626 C CA . LEU B 1 93 ? 4.670 0.979 -5.367 1.00 32.81 274 LEU B CA 1
ATOM 1627 C C . LEU B 1 93 ? 4.230 1.547 -4.039 1.00 36.77 274 LEU B C 1
ATOM 1628 O O . LEU B 1 93 ? 3.052 1.880 -3.886 1.00 35.30 274 LEU B O 1
ATOM 1633 N N . ALA B 1 94 ? 5.170 1.700 -3.094 1.00 35.13 275 ALA B N 1
ATOM 1634 C CA . ALA B 1 94 ? 4.829 2.222 -1.778 1.00 34.31 275 ALA B CA 1
ATOM 1635 C C . ALA B 1 94 ? 4.505 3.712 -1.838 1.00 33.73 275 ALA B C 1
ATOM 1636 O O . ALA B 1 94 ? 5.226 4.504 -2.461 1.00 32.54 275 ALA B O 1
ATOM 1638 N N . ALA B 1 95 ? 3.396 4.078 -1.204 1.00 31.03 276 ALA B N 1
ATOM 1639 C CA . ALA B 1 95 ? 2.939 5.464 -1.151 1.00 30.52 276 ALA B CA 1
ATOM 1640 C C . ALA B 1 95 ? 2.537 5.874 0.269 1.00 32.92 276 ALA B C 1
ATOM 1641 O O . ALA B 1 95 ? 2.313 5.026 1.139 1.00 32.12 276 ALA B O 1
ATOM 1643 N N . HIS B 1 96 ? 2.483 7.186 0.509 1.00 29.07 277 HIS B N 1
ATOM 1644 C CA . HIS B 1 96 ? 2.153 7.767 1.805 1.00 29.13 277 HIS B CA 1
ATOM 1645 C C . HIS B 1 96 ? 1.198 8.903 1.537 1.00 32.60 277 HIS B C 1
ATOM 1646 O O . HIS B 1 96 ? 1.496 9.767 0.722 1.00 31.65 277 HIS B O 1
ATOM 1653 N N . VAL B 1 97 ? 0.041 8.916 2.217 1.00 29.02 278 VAL B N 1
ATOM 1654 C CA . VAL B 1 97 ? -0.961 9.967 2.021 1.00 28.53 278 VAL B CA 1
ATOM 1655 C C . VAL B 1 97 ? -1.207 10.744 3.319 1.00 31.59 278 VAL B C 1
ATOM 1656 O O . VAL B 1 97 ? -1.194 10.149 4.387 1.00 30.35 278 VAL B O 1
ATOM 1660 N N . ASN B 1 98 ? -1.483 12.059 3.201 1.00 29.28 279 ASN B N 1
ATOM 1661 C CA . ASN B 1 98 ? -1.959 12.883 4.308 1.00 29.54 279 ASN B CA 1
ATOM 1662 C C . ASN B 1 98 ? -3.377 13.265 3.937 1.00 31.87 279 ASN B C 1
ATOM 1663 O O . ASN B 1 98 ? -3.649 13.609 2.770 1.00 31.16 279 ASN B O 1
ATOM 1668 N N . TYR B 1 99 ? -4.287 13.170 4.901 1.00 28.78 280 TYR B N 1
ATOM 1669 C CA . TYR B 1 99 ? -5.674 13.491 4.633 1.00 29.03 280 TYR B CA 1
ATOM 1670 C C . TYR B 1 99 ? -6.328 14.270 5.769 1.00 33.60 280 TYR B C 1
ATOM 1671 O O . TYR B 1 99 ? -5.825 14.254 6.908 1.00 31.83 280 TYR B O 1
ATOM 1680 N N . GLU B 1 100 ? -7.452 14.928 5.441 1.00 33.11 281 GLU B N 1
ATOM 1681 C CA . GLU B 1 100 ? -8.276 15.698 6.383 1.00 34.22 281 GLU B CA 1
ATOM 1682 C C . GLU B 1 100 ? -9.747 15.353 6.196 1.00 37.89 281 GLU B C 1
ATOM 1683 O O . GLU B 1 100 ? -10.233 15.324 5.056 1.00 36.34 281 GLU B O 1
ATOM 1689 N N . ALA B 1 101 ? -10.462 15.127 7.311 1.00 36.16 282 ALA B N 1
ATOM 1690 C CA . ALA B 1 101 ? -11.881 14.834 7.199 1.00 37.13 282 ALA B CA 1
ATOM 1691 C C . ALA B 1 101 ? -12.653 15.408 8.374 1.00 40.17 282 ALA B C 1
ATOM 1692 O O . ALA B 1 101 ? -12.128 15.453 9.507 1.00 38.56 282 ALA B O 1
ATOM 1694 N N . PRO B 1 102 ? -13.904 15.851 8.117 1.00 39.26 283 PRO B N 1
ATOM 1695 C CA . PRO B 1 102 ? -14.739 16.376 9.218 1.00 39.95 283 PRO B CA 1
ATOM 1696 C C . PRO B 1 102 ? -15.037 15.268 10.229 1.00 42.03 283 PRO B C 1
ATOM 1697 O O . PRO B 1 102 ? -15.296 14.134 9.830 1.00 38.85 283 PRO B O 1
ATOM 1701 N N . PHE B 1 103 ? -14.918 15.563 11.536 1.00 42.81 284 PHE B N 1
ATOM 1702 C CA . PHE B 1 103 ? -15.164 14.553 12.571 1.00 44.06 284 PHE B CA 1
ATOM 1703 C C . PHE B 1 103 ? -15.706 15.153 13.857 1.00 49.06 284 PHE B C 1
ATOM 1704 O O . PHE B 1 103 ? -15.006 15.912 14.531 1.00 48.88 284 PHE B O 1
ATOM 1712 N N . ASN B 1 104 ? -16.949 14.791 14.204 1.00 46.79 285 ASN B N 1
ATOM 1713 C CA . ASN B 1 104 ? -17.610 15.225 15.449 1.00 49.63 285 ASN B CA 1
ATOM 1714 C C . ASN B 1 104 ? -17.365 16.729 15.749 1.00 55.06 285 ASN B C 1
ATOM 1715 O O . ASN B 1 104 ? -16.956 17.080 16.859 1.00 57.28 285 ASN B O 1
ATOM 1720 N N . GLY B 1 105 ? -17.548 17.575 14.735 1.00 51.28 286 GLY B N 1
ATOM 1721 C CA . GLY B 1 105 ? -17.382 19.021 14.840 1.00 52.66 286 GLY B CA 1
ATOM 1722 C C . GLY B 1 105 ? -15.969 19.559 14.707 1.00 57.70 286 GLY B C 1
ATOM 1723 O O . GLY B 1 105 ? -15.773 20.777 14.739 1.00 58.92 286 GLY B O 1
ATOM 1724 N N . SER B 1 106 ? -14.978 18.669 14.532 1.00 51.65 287 SER B N 1
ATOM 1725 C CA . SER B 1 106 ? -13.578 19.052 14.393 1.00 50.64 287 SER B CA 1
ATOM 1726 C C . SER B 1 106 ? -13.047 18.585 13.028 1.00 50.98 287 SER B C 1
ATOM 1727 O O . SER B 1 106 ? -13.822 18.087 12.209 1.00 50.19 287 SER B O 1
ATOM 1730 N N . VAL B 1 107 ? -11.740 18.760 12.776 1.00 46.25 288 VAL B N 1
ATOM 1731 C CA . VAL B 1 107 ? -11.101 18.243 11.548 1.00 44.28 288 VAL B CA 1
ATOM 1732 C C . VAL B 1 107 ? -10.118 17.157 11.957 1.00 45.76 288 VAL B C 1
ATOM 1733 O O . VAL B 1 107 ? -9.202 17.422 12.740 1.00 45.96 288 VAL B O 1
ATOM 1737 N N . TYR B 1 108 ? -10.349 15.922 11.489 1.00 39.03 289 TYR B N 1
ATOM 1738 C CA . TYR B 1 108 ? -9.482 14.772 11.763 1.00 37.76 289 TYR B CA 1
ATOM 1739 C C . TYR B 1 108 ? -8.370 14.790 10.710 1.00 41.74 289 TYR B C 1
ATOM 1740 O O . TYR B 1 108 ? -8.664 14.773 9.504 1.00 39.84 289 TYR B O 1
ATOM 1749 N N . LYS B 1 109 ? -7.107 14.868 11.166 1.00 37.55 290 LYS B N 1
ATOM 1750 C CA . LYS B 1 109 ? -5.923 14.911 10.296 1.00 35.90 290 LYS B CA 1
ATOM 1751 C C . LYS B 1 109 ? -5.226 13.594 10.454 1.00 39.77 290 LYS B C 1
ATOM 1752 O O . LYS B 1 109 ? -4.804 13.237 11.565 1.00 39.45 290 LYS B O 1
ATOM 1758 N N . GLY B 1 110 ? -5.138 12.858 9.367 1.00 33.55 291 GLY B N 1
ATOM 1759 C CA . GLY B 1 110 ? -4.514 11.551 9.423 1.00 32.60 291 GLY B CA 1
ATOM 1760 C C . GLY B 1 110 ? -3.453 11.360 8.364 1.00 34.44 291 GLY B C 1
ATOM 1761 O O . GLY B 1 110 ? -3.258 12.206 7.487 1.00 32.39 291 GLY B O 1
ATOM 1762 N N . GLN B 1 111 ? -2.759 10.246 8.466 1.00 32.30 292 GLN B N 1
ATOM 1763 C CA . GLN B 1 111 ? -1.751 9.851 7.485 1.00 32.88 292 GLN B CA 1
ATOM 1764 C C . GLN B 1 111 ? -1.708 8.343 7.394 1.00 37.32 292 GLN B C 1
ATOM 1765 O O . GLN B 1 111 ? -1.994 7.658 8.379 1.00 37.38 292 GLN B O 1
ATOM 1771 N N . ALA B 1 112 ? -1.389 7.814 6.216 1.00 33.10 293 ALA B N 1
ATOM 1772 C CA . ALA B 1 112 ? -1.350 6.359 6.071 1.00 32.49 293 ALA B CA 1
ATOM 1773 C C . ALA B 1 112 ? -0.471 5.991 4.927 1.00 33.83 293 ALA B C 1
ATOM 1774 O O . ALA B 1 112 ? -0.242 6.809 4.027 1.00 30.91 293 ALA B O 1
ATOM 1776 N N . ASP B 1 113 ? -0.020 4.734 4.939 1.00 30.89 294 ASP B N 1
ATOM 1777 C CA . ASP B 1 113 ? 0.744 4.198 3.817 1.00 30.03 294 ASP B CA 1
ATOM 1778 C C . ASP B 1 113 ? -0.154 3.219 3.067 1.00 31.57 294 ASP B C 1
ATOM 1779 O O . ASP B 1 113 ? -1.057 2.623 3.659 1.00 31.15 294 ASP B O 1
ATOM 1784 N N . PHE B 1 114 ? 0.092 3.067 1.776 1.00 28.38 295 PHE B N 1
ATOM 1785 C CA . PHE B 1 114 ? -0.629 2.103 0.935 1.00 28.79 295 PHE B CA 1
ATOM 1786 C C . PHE B 1 114 ? 0.284 1.753 -0.213 1.00 31.74 295 PHE B C 1
ATOM 1787 O O . PHE B 1 114 ? 1.436 2.219 -0.255 1.00 31.76 295 PHE B O 1
ATOM 1795 N N . ARG B 1 115 ? -0.190 0.917 -1.134 1.00 29.98 296 ARG B N 1
ATOM 1796 C CA . ARG B 1 115 ? 0.640 0.548 -2.255 1.00 30.61 296 ARG B CA 1
ATOM 1797 C C . ARG B 1 115 ? -0.163 0.591 -3.544 1.00 32.93 296 ARG B C 1
ATOM 1798 O O . ARG B 1 115 ? -1.309 0.141 -3.555 1.00 33.16 296 ARG B O 1
ATOM 1806 N N . TYR B 1 116 ? 0.419 1.122 -4.621 1.00 30.50 297 TYR B N 1
ATOM 1807 C CA . TYR B 1 116 ? -0.267 1.047 -5.903 1.00 30.55 297 TYR B CA 1
ATOM 1808 C C . TYR B 1 116 ? 0.182 -0.247 -6.543 1.00 37.03 297 TYR B C 1
ATOM 1809 O O . TYR B 1 116 ? 1.378 -0.525 -6.564 1.00 36.94 297 TYR B O 1
ATOM 1818 N N . VAL B 1 117 ? -0.758 -1.013 -7.121 1.00 36.63 298 VAL B N 1
ATOM 1819 C CA . VAL B 1 117 ? -0.443 -2.227 -7.886 1.00 36.32 298 VAL B CA 1
ATOM 1820 C C . VAL B 1 117 ? -1.006 -1.977 -9.290 1.00 37.86 298 VAL B C 1
ATOM 1821 O O . VAL B 1 117 ? -2.219 -1.801 -9.445 1.00 35.29 298 VAL B O 1
ATOM 1825 N N . PHE B 1 118 ? -0.122 -1.916 -10.299 1.00 33.46 299 PHE B N 1
ATOM 1826 C CA . PHE B 1 118 ? -0.491 -1.642 -11.685 1.00 32.89 299 PHE B CA 1
ATOM 1827 C C . PHE B 1 118 ? -0.741 -2.935 -12.424 1.00 38.46 299 PHE B C 1
ATOM 1828 O O . PHE B 1 118 ? 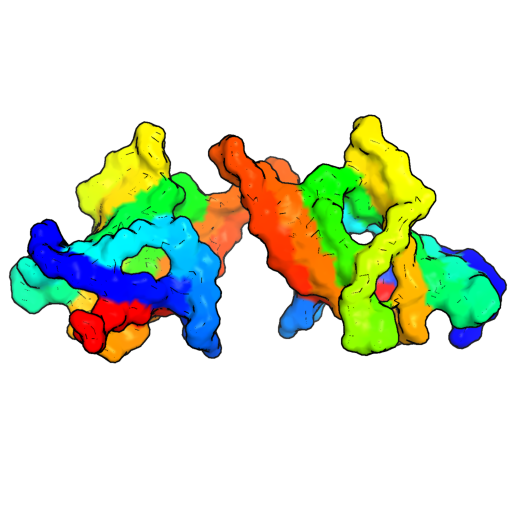0.031 -3.883 -12.274 1.00 38.18 299 PHE B O 1
ATOM 1836 N N . ASP B 1 119 ? -1.849 -2.988 -13.185 1.00 38.57 300 ASP B N 1
ATOM 1837 C CA . ASP B 1 119 ? -2.223 -4.184 -13.943 1.00 40.77 300 ASP B CA 1
ATOM 1838 C C . ASP B 1 119 ? -1.457 -4.174 -15.262 1.00 45.32 300 ASP B C 1
ATOM 1839 O O . ASP B 1 119 ? -1.999 -3.832 -16.317 1.00 45.49 300 ASP B O 1
ATOM 1844 N N . THR B 1 120 ? -0.172 -4.534 -15.182 1.00 43.31 301 THR B N 1
ATOM 1845 C CA . THR B 1 120 ? 0.742 -4.540 -16.334 1.00 44.83 301 THR B CA 1
ATOM 1846 C C . THR B 1 120 ? 0.611 -5.793 -17.185 1.00 53.59 301 THR B C 1
ATOM 1847 O O . THR B 1 120 ? 0.978 -5.768 -18.362 1.00 53.78 301 THR B O 1
ATOM 1851 N N . ALA B 1 121 ? 0.087 -6.886 -16.593 1.00 53.97 302 ALA B N 1
ATOM 1852 C CA . ALA B 1 121 ? -0.105 -8.184 -17.256 1.00 56.97 302 ALA B CA 1
ATOM 1853 C C . ALA B 1 121 ? -1.387 -8.268 -18.112 1.00 64.43 302 ALA B C 1
ATOM 1854 O O . ALA B 1 121 ? -1.668 -9.324 -18.674 1.00 66.34 302 ALA B O 1
ATOM 1856 N N . LYS B 1 122 ? -2.137 -7.152 -18.237 1.00 62.27 303 LYS B N 1
ATOM 1857 C CA . LYS B 1 122 ? -3.380 -7.053 -19.014 1.00 68.28 303 LYS B CA 1
ATOM 1858 C C . LYS B 1 122 ? -3.088 -6.790 -20.502 1.00 81.67 303 LYS B C 1
ATOM 1859 O O . LYS B 1 122 ? -2.581 -5.697 -20.836 1.00 82.30 303 LYS B O 1
#

GO terms:
  GO:0071281 cellular response to iron ion (P, IEP)
  GO:0071281 cellular response to iron ion (P, EXP)
  GO:0005576 extracellular region (C, EXP)
  GO:0009986 cell surface (C, EXP)

Foldseek 3Di:
DDDFDKWWWFKFWAAPPDRHGDPQRVQWDPTWMWGADPNWTKTKIKGQAQQFFPWKWWDDPRDTHTWAWPADDVVRRMTMTMDTDPDLQDWIKMKTWGWPDDPNDIDIDMHIITMHIDDID/DPDWWFKFWAAPPDRHGDPQRVQWDPIWDWDADPNFIKTKTKGQAQQFFPWKFWDDPHDTHTWAFPADDVVRRMTMTMDTDPDLQDWIKMKTWGWDDDPNDIDIDMHIITMHIPPVD

Secondary structure (DSSP, 8-state):
-PPSEEEEE-EEEEESSSSSBPGGGGGBPSSEEEEEETTEEEEEEEES-TTTEEEEEEEETTEEEEPEEEEEETTTTEEEEEEE-S-TTS-EEEEEEEEEEETTEEEEEEEEEEEEE----/--EEE-EEEEESSSSSBPGGGGGB-SSEEEEEETTEEEEEEEES-TTTEEEEEEEETTEEEEPEEEEEETTTTEEEEEEE-S-TTS-EEEEEEEEEEETTEEEEEEEEEEEEE-TT-

Organism: Listeria monocytogenes serovar 1/2a (strain ATCC BAA-679 / EGD-e) (NCBI:txid169963)

Solvent-accessible surface area: 13864 Å² total; per-residue (Å²): 177,57,85,81,26,116,39,47,1,53,6,50,0,49,91,39,152,74,103,53,88,13,57,17,48,80,17,8,70,70,70,1,149,0,92,3,119,119,54,119,33,51,0,13,6,35,0,52,32,20,157,23,1,63,32,4,69,4,35,39,80,77,78,72,72,104,18,143,79,73,56,84,69,153,151,59,37,37,20,64,0,41,9,48,2,96,70,19,137,110,61,16,49,2,27,0,41,60,52,24,102,38,76,90,71,99,102,140,8,125,45,81,3,44,0,42,19,92,111,29,200,62,153,142,80,8,40,4,51,0,49,91,39,150,74,102,54,86,13,80,13,50,108,38,8,69,71,69,0,102,22,52,100,80,155,66,113,71,31,0,8,1,22,0,51,19,20,119,7,1,71,26,4,55,3,39,36,81,75,75,71,72,99,17,132,78,82,46,88,66,156,152,59,39,34,19,45,0,5,8,42,2,97,67,18,109,110,61,17,49,1,33,0,38,65,60,26,50,67,95,91,64,94,110,155,15,122,45,82,3,45,0,46,11,70,56,105,200

B-factor: mean 41.92, std 13.25, range [25.57, 124.38]

InterPro domains:
  IPR006635 NEAT domain [PF05031] (36-166)
  IPR006635 NEAT domain [PF05031] (183-301)
  IPR006635 NEAT domain [PF05031] (360-477)
  IPR006635 NEAT domain [PS50978] (34-173)
  IPR006635 NEAT domain [PS50978] (184-307)
  IPR006635 NEAT domain [PS50978] (360-484)
  IPR006635 NEAT domain [SM00725] (34-173)
  IPR006635 NEAT domain [SM00725] (184-307)
  IPR006635 NEAT domain [SM00725] (360-484)
  IPR006635 NEAT domain [cd06920] (37-170)
  IPR006635 NEAT domain [cd06920] (186-303)
  IPR006635 NEAT domain [cd06920] (362-481)
  IPR017502 Sortase B cell surface sorting signal [TIGR03063] (536-564)
  IPR037250 NEAT domain superfamily [G3DSA:2.60.40.1850] (25-166)
  IPR037250 NEAT domain superfamily [G3DSA:2.60.40.1850] (167-311)
  IPR037250 NEAT domain superfamily [G3DSA:2.60.40.1850] (337-488)
  IPR037250 NEAT domain superfamily [SSF158911] (16-172)
  IPR037250 NEAT domain superfamily [SSF158911] (167-313)
  IPR037250 NEAT domain superfamily [SSF158911] (349-485)
  IPR050436 Iron-regulated surface determinant protein A [PTHR37824] (37-487)

Sequence (238 aa):
TLSDGIYTIPFVAKKANDDSNSSMQNYFNNPAWLKVKNGKKMVAMTVNDNKTVTALKTTLAGTLQDVKVVSEDKDANTRIVEFEVEDLNQPLAAHVNYEAPFNGSVYKGQADFRYVFDTAKGIYTIPFVAKKANDDSNSSMQNYFNNPAWLKVKNGKKMVAMTVNDNKTVTALKTTLAGTLQDVKVVSEDKDANTRIVEFEVEDLNQPLAAHVNYEAPFNGSVYKGQADFRYVFDTAK

Nearest PDB structures (foldseek):
  4nla-assembly1_A  TM=9.685E-01  e=2.495E-20  Listeria monocytogenes
  4myp-assembly1_B  TM=9.868E-01  e=7.453E-20  Listeria monocytogenes
  3sik-assembly1_A  TM=9.475E-01  e=2.301E-12  Bacillus anthracis
  4h8q-assembly1_A  TM=9.532E-01  e=1.157E-11  Bacillus anthracis
  4h8p-assembly1_A  TM=9.529E-01  e=2.278E-11  Bacillus anthracis

Radius of gyration: 23.24 Å; Cα contacts (8 Å, |Δi|>4): 547; chains: 2; bounding box: 51×41×66 Å